Protein AF-0000000070242822 (afdb_homodimer)

Sequence (240 aa):
MTMEAYRYPDGSITYPGHPVGPNGDEPVGTVDLSDHTAEVLTWTTSHATPVGVREPNHLAIVEFRVDGQAVRALGQLTTGDVAIGDEVRPVYHEELRDPEAGIRDPESQSWDGYRFEPVEMTMEAYRYPDGSITYPGHPVGPNGDEPVGTVDLSDHTAEVLTWTTSHATPVGVREPNHLAIVEFRVDGQAVRALGQLTTGDVAIGDEVRPVYHEELRDPEAGIRDPESQSWDGYRFEPVE

Structure (mmCIF, N/CA/C/O backbone):
data_AF-0000000070242822-model_v1
#
loop_
_entity.id
_entity.type
_entity.pdbx_description
1 polymer 'Acetyl-CoA C-acetyltransferase small subunit'
#
loop_
_atom_site.group_PDB
_atom_site.id
_atom_site.type_symbol
_atom_site.label_atom_id
_atom_site.label_alt_id
_atom_site.label_comp_id
_atom_site.label_asym_id
_atom_site.label_entity_id
_atom_site.label_seq_id
_atom_site.pdbx_PDB_ins_code
_atom_site.Cartn_x
_atom_site.Cartn_y
_atom_site.Cartn_z
_atom_site.occupancy
_atom_site.B_iso_or_equiv
_atom_site.auth_seq_id
_atom_site.auth_comp_id
_atom_site.auth_asym_id
_atom_site.auth_atom_id
_atom_site.pdbx_PDB_model_num
ATOM 1 N N . MET A 1 1 ? 7.578 -14.977 -16.359 1 74.5 1 MET A N 1
ATOM 2 C CA . MET A 1 1 ? 7.617 -14.289 -15.07 1 74.5 1 MET A CA 1
ATOM 3 C C . MET A 1 1 ? 6.297 -14.445 -14.328 1 74.5 1 MET A C 1
ATOM 5 O O . MET A 1 1 ? 5.227 -14.406 -14.945 1 74.5 1 MET A O 1
ATOM 9 N N . THR A 1 2 ? 6.262 -15.102 -13.203 1 89.75 2 THR A N 1
ATOM 10 C CA . THR A 1 2 ? 5.031 -15.453 -12.5 1 89.75 2 THR A CA 1
ATOM 11 C C . THR A 1 2 ? 4.816 -14.547 -11.297 1 89.75 2 THR A C 1
ATOM 13 O O . THR A 1 2 ? 5.773 -14.023 -10.727 1 89.75 2 THR A O 1
ATOM 16 N N . MET A 1 3 ? 3.539 -14.227 -11.062 1 95.81 3 MET A N 1
ATOM 17 C CA . MET A 1 3 ? 3.129 -13.625 -9.797 1 95.81 3 MET A CA 1
ATOM 18 C C . MET A 1 3 ? 2.756 -14.695 -8.781 1 95.81 3 MET A C 1
ATOM 20 O O . MET A 1 3 ? 1.579 -15.023 -8.617 1 95.81 3 MET A O 1
ATOM 24 N N . GLU A 1 4 ? 3.77 -15.133 -8.125 1 94.75 4 GLU A N 1
ATOM 25 C CA . GLU A 1 4 ? 3.654 -16.422 -7.43 1 94.75 4 GLU A CA 1
ATOM 26 C C . GLU A 1 4 ? 3.15 -16.219 -6 1 94.75 4 GLU A C 1
ATOM 28 O O . GLU A 1 4 ? 3.754 -15.492 -5.215 1 94.75 4 GLU A O 1
ATOM 33 N N . ALA A 1 5 ? 2.059 -16.891 -5.688 1 96.94 5 ALA A N 1
ATOM 34 C CA . ALA A 1 5 ? 1.53 -17.062 -4.34 1 96.94 5 ALA A CA 1
ATOM 35 C C . ALA A 1 5 ? 1.77 -18.484 -3.842 1 96.94 5 ALA A C 1
ATOM 37 O O . ALA A 1 5 ? 2.041 -19.391 -4.633 1 96.94 5 ALA A O 1
ATOM 38 N N . TYR A 1 6 ? 1.719 -18.656 -2.549 1 96.94 6 TYR A N 1
ATOM 39 C CA . TYR A 1 6 ? 1.945 -19.969 -1.969 1 96.94 6 TYR A CA 1
ATOM 40 C C . TYR A 1 6 ? 0.681 -20.5 -1.298 1 96.94 6 TYR A C 1
ATOM 42 O O . TYR A 1 6 ? -0.04 -19.75 -0.642 1 96.94 6 TYR A O 1
ATOM 50 N N . ARG A 1 7 ? 0.489 -21.797 -1.486 1 97.38 7 ARG A N 1
ATOM 51 C CA . ARG A 1 7 ? -0.576 -22.516 -0.794 1 97.38 7 ARG A CA 1
ATOM 52 C C . ARG A 1 7 ? -0.027 -23.297 0.399 1 97.38 7 ARG A C 1
ATOM 54 O O . ARG A 1 7 ? 1.029 -23.922 0.304 1 97.38 7 ARG A O 1
ATOM 61 N N . TYR A 1 8 ? -0.819 -23.312 1.453 1 96.88 8 TYR A N 1
ATOM 62 C CA . TYR A 1 8 ? -0.384 -24 2.664 1 96.88 8 TYR A CA 1
ATOM 63 C C . TYR A 1 8 ? -1.336 -25.141 3.016 1 96.88 8 TYR A C 1
ATOM 65 O O . TYR A 1 8 ? -2.414 -25.266 2.43 1 96.88 8 TYR A O 1
ATOM 73 N N . PRO A 1 9 ? -0.972 -25.953 3.963 1 97 9 PRO A N 1
ATOM 74 C CA . PRO A 1 9 ? -1.763 -27.141 4.266 1 97 9 PRO A CA 1
ATOM 75 C C . PRO A 1 9 ? -3.18 -26.812 4.727 1 97 9 PRO A C 1
ATOM 77 O O . PRO A 1 9 ? -4.113 -27.578 4.461 1 97 9 PRO A O 1
ATOM 80 N N . ASP A 1 10 ? -3.42 -25.672 5.332 1 95.44 10 ASP A N 1
ATOM 81 C CA . ASP A 1 10 ? -4.738 -25.312 5.855 1 95.44 10 ASP A CA 1
ATOM 82 C C . ASP A 1 10 ? -5.621 -24.719 4.766 1 95.44 10 ASP A C 1
ATOM 84 O O . ASP A 1 10 ? -6.758 -24.328 5.027 1 95.44 10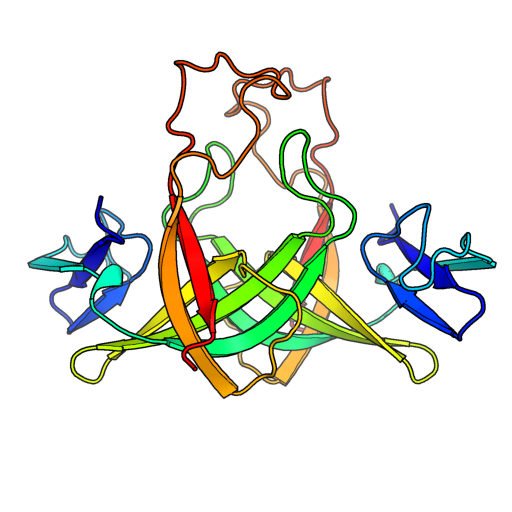 ASP A O 1
ATOM 88 N N . GLY A 1 11 ? -5.047 -24.578 3.578 1 95.12 11 GLY A N 1
ATOM 89 C CA . GLY A 1 11 ? -5.812 -24.062 2.455 1 95.12 11 GLY A CA 1
ATOM 90 C C . GLY A 1 11 ? -5.562 -22.594 2.188 1 95.12 11 GLY A C 1
ATOM 91 O O . GLY A 1 11 ? -5.938 -22.078 1.132 1 95.12 11 GLY A O 1
ATOM 92 N N . SER A 1 12 ? -4.953 -22 3.092 1 94.25 12 SER A N 1
ATOM 93 C CA . SER A 1 12 ? -4.691 -20.578 2.893 1 94.25 12 SER A CA 1
ATOM 94 C C . SER A 1 12 ? -3.717 -20.359 1.743 1 94.25 12 SER A C 1
ATOM 96 O O . SER A 1 12 ? -2.898 -21.219 1.434 1 94.25 12 SER A O 1
ATOM 98 N N . ILE A 1 13 ? -3.912 -19.234 1.085 1 96 13 ILE A N 1
ATOM 99 C CA . ILE A 1 13 ? -3.023 -18.766 0.026 1 96 13 ILE A CA 1
ATOM 100 C C . ILE A 1 13 ? -2.529 -17.359 0.35 1 96 13 ILE A C 1
ATOM 102 O O . ILE A 1 13 ? -3.324 -16.469 0.667 1 96 13 ILE A O 1
ATOM 106 N N . THR A 1 14 ? -1.193 -17.203 0.309 1 94.44 14 THR A N 1
ATOM 107 C CA . THR A 1 14 ? -0.666 -15.875 0.623 1 94.44 14 THR A CA 1
ATOM 108 C C . THR A 1 14 ? 0.185 -15.352 -0.528 1 94.44 14 THR A C 1
ATOM 110 O O . THR A 1 14 ? 0.82 -16.125 -1.246 1 94.44 14 THR A O 1
ATOM 113 N N . TYR A 1 15 ? 0.216 -13.984 -0.702 1 95.25 15 TYR A N 1
ATOM 114 C CA . TYR A 1 15 ? 1.066 -13.242 -1.625 1 95.25 15 TYR A CA 1
ATOM 115 C C . TYR A 1 15 ? 1.679 -12.023 -0.943 1 95.25 15 TYR A C 1
ATOM 117 O O . TYR A 1 15 ? 0.971 -11.242 -0.308 1 95.25 15 TYR A O 1
ATOM 125 N N . PRO A 1 16 ? 2.918 -11.828 -1.188 1 91.56 16 PRO A N 1
ATOM 126 C CA . PRO A 1 16 ? 3.857 -12.797 -1.764 1 91.56 16 PRO A CA 1
ATOM 127 C C . PRO A 1 16 ? 3.949 -14.086 -0.951 1 91.56 16 PRO A C 1
ATOM 129 O O . PRO A 1 16 ? 3.518 -14.125 0.204 1 91.56 16 PRO A O 1
ATOM 132 N N . GLY A 1 17 ? 4.441 -15.062 -1.529 1 89.94 17 GLY A N 1
ATOM 133 C CA . GLY A 1 17 ? 4.688 -16.297 -0.809 1 89.94 17 GLY A CA 1
ATOM 134 C C . GLY A 1 17 ? 5.785 -16.172 0.232 1 89.94 17 GLY A C 1
ATOM 135 O O . GLY A 1 17 ? 6.684 -15.344 0.098 1 89.94 17 GLY A O 1
ATOM 136 N N . HIS A 1 18 ? 5.676 -16.984 1.249 1 89.88 18 HIS A N 1
ATOM 137 C CA . HIS A 1 18 ? 6.652 -17.062 2.33 1 89.88 18 HIS A CA 1
ATOM 138 C C . HIS A 1 18 ? 6.973 -18.516 2.684 1 89.88 18 HIS A C 1
ATOM 140 O O . HIS A 1 18 ? 6.098 -19.375 2.623 1 89.88 18 HIS A O 1
ATOM 146 N N . PRO A 1 19 ? 8.258 -18.719 3.033 1 91.44 19 PRO A N 1
ATOM 147 C CA . PRO A 1 19 ? 8.617 -20.109 3.354 1 91.44 19 PRO A CA 1
ATOM 148 C C . PRO A 1 19 ? 7.844 -20.656 4.551 1 91.44 19 PRO A C 1
ATOM 150 O O . PRO A 1 19 ? 7.691 -21.859 4.688 1 91.44 19 PRO A O 1
ATOM 153 N N . VAL A 1 20 ? 7.391 -19.781 5.398 1 90.44 20 VAL A N 1
ATOM 154 C CA . VAL A 1 20 ? 6.598 -20.172 6.562 1 90.44 20 VAL A CA 1
ATOM 155 C C . VAL A 1 20 ? 5.219 -19.516 6.488 1 90.44 20 VAL A C 1
ATOM 157 O O . VAL A 1 20 ? 5.105 -18.297 6.383 1 90.44 20 VAL A O 1
ATOM 160 N N . GLY A 1 21 ? 4.227 -20.359 6.598 1 89.06 21 GLY A N 1
ATOM 161 C CA . GLY A 1 21 ? 2.861 -19.891 6.461 1 89.06 21 GLY A CA 1
ATOM 162 C C . GLY A 1 21 ? 2.305 -19.297 7.742 1 89.06 21 GLY A C 1
ATOM 163 O O . GLY A 1 21 ? 3.002 -19.234 8.758 1 89.06 21 GLY A O 1
ATOM 164 N N . PRO A 1 22 ? 1.041 -18.859 7.68 1 85.31 22 PRO A N 1
ATOM 165 C CA . PRO A 1 22 ? 0.38 -18.203 8.812 1 85.31 22 PRO A CA 1
ATOM 166 C C . PRO A 1 22 ? 0.328 -19.078 10.055 1 85.31 22 PRO A C 1
ATOM 168 O O . PRO A 1 22 ? 0.295 -18.562 11.18 1 85.31 22 PRO A O 1
ATOM 171 N N . ASN A 1 23 ? 0.34 -20.391 9.781 1 90.12 23 ASN A N 1
ATOM 172 C CA . ASN A 1 23 ? 0.248 -21.312 10.906 1 90.12 23 ASN A CA 1
ATOM 173 C C . ASN A 1 23 ? 1.574 -22.016 11.156 1 90.12 23 ASN A C 1
ATOM 175 O O . ASN A 1 23 ? 1.612 -23.047 11.836 1 90.12 23 ASN A O 1
ATOM 179 N N . GLY A 1 24 ? 2.547 -21.5 10.539 1 91.56 24 GLY A N 1
ATOM 180 C CA . GLY A 1 24 ? 3.877 -22.016 10.805 1 91.56 24 GLY A CA 1
ATOM 181 C C . GLY A 1 24 ? 4.285 -23.125 9.852 1 91.56 24 GLY A C 1
ATOM 182 O O . GLY A 1 24 ? 5.387 -23.672 9.961 1 91.56 24 GLY A O 1
ATOM 183 N N . ASP A 1 25 ? 3.465 -23.5 8.922 1 94.19 25 ASP A N 1
ATOM 184 C CA . ASP A 1 25 ? 3.715 -24.641 8.039 1 94.19 25 ASP A CA 1
ATOM 185 C C . ASP A 1 25 ? 4.473 -24.203 6.785 1 94.19 25 ASP A C 1
ATOM 187 O O . ASP A 1 25 ? 4.371 -23.047 6.359 1 94.19 25 ASP A O 1
ATOM 191 N N . GLU A 1 26 ? 5.16 -25.188 6.223 1 96.44 26 GLU A N 1
ATOM 192 C CA . GLU A 1 26 ? 5.777 -24.969 4.914 1 96.44 26 GLU A CA 1
ATOM 193 C C . GLU A 1 26 ? 4.734 -25.031 3.799 1 96.44 26 GLU A C 1
ATOM 195 O O . GLU A 1 26 ? 3.717 -25.719 3.93 1 96.44 26 GLU A O 1
ATOM 200 N N . PRO A 1 27 ? 5 -24.375 2.717 1 97.06 27 PRO A N 1
ATOM 201 C CA . PRO A 1 27 ? 4.047 -24.422 1.604 1 97.06 27 PRO A CA 1
ATOM 202 C C . PRO A 1 27 ? 3.947 -25.812 0.971 1 97.06 27 PRO A C 1
ATOM 204 O O . PRO A 1 27 ? 4.914 -26.578 0.994 1 97.06 27 PRO A O 1
ATOM 207 N N . VAL A 1 28 ? 2.775 -26.031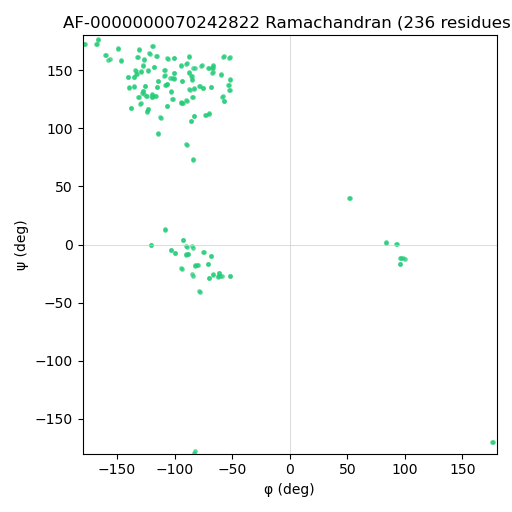 0.377 1 97.94 28 VAL A N 1
ATOM 208 C CA . VAL A 1 28 ? 2.543 -27.328 -0.259 1 97.94 28 VAL A CA 1
ATOM 209 C C . VAL A 1 28 ? 2.244 -27.125 -1.743 1 97.94 28 VAL A C 1
ATOM 211 O O . VAL A 1 28 ? 1.933 -28.094 -2.455 1 97.94 28 VAL A O 1
ATOM 214 N N . GLY A 1 29 ? 2.229 -25.875 -2.238 1 97.19 29 GLY A N 1
ATOM 215 C CA . GLY A 1 29 ? 1.989 -25.562 -3.639 1 97.19 29 GLY A CA 1
ATOM 216 C C . GLY A 1 29 ? 2.059 -24.078 -3.936 1 97.19 29 GLY A C 1
ATOM 217 O O . GLY A 1 29 ? 2.273 -23.266 -3.031 1 97.19 29 GLY A O 1
ATOM 218 N N . THR A 1 30 ? 1.995 -23.828 -5.238 1 97.19 30 THR A N 1
ATOM 219 C CA . THR A 1 30 ? 2.016 -22.438 -5.688 1 97.19 30 THR A CA 1
ATOM 220 C C . THR A 1 30 ? 0.835 -22.156 -6.613 1 97.19 30 THR A C 1
ATOM 222 O O . THR A 1 30 ? 0.23 -23.078 -7.156 1 97.19 30 THR A O 1
ATOM 225 N N . VAL A 1 31 ? 0.464 -20.938 -6.621 1 96.94 31 VAL A N 1
ATOM 226 C CA . VAL A 1 31 ? -0.533 -20.406 -7.551 1 96.94 31 VAL A CA 1
ATOM 227 C C . VAL A 1 31 ? 0.031 -19.203 -8.289 1 96.94 31 VAL A C 1
ATOM 229 O O . VAL A 1 31 ? 0.632 -18.312 -7.672 1 96.94 31 VAL A O 1
ATOM 232 N N . ASP A 1 32 ? -0.09 -19.219 -9.625 1 97.88 32 ASP A N 1
ATOM 233 C CA . ASP A 1 32 ? 0.287 -18.047 -10.414 1 97.88 32 ASP A CA 1
ATOM 234 C C . ASP A 1 32 ? -0.87 -17.062 -10.508 1 97.88 32 ASP A C 1
ATOM 236 O O . ASP A 1 32 ? -1.803 -17.266 -11.289 1 97.88 32 ASP A O 1
ATOM 240 N N . LEU A 1 33 ? -0.742 -15.95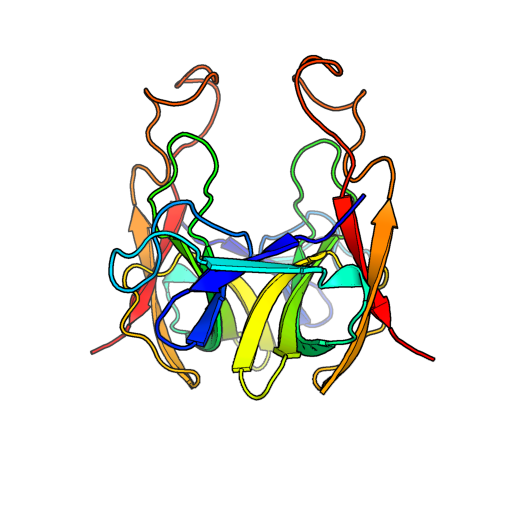3 -9.766 1 98.25 33 LEU A N 1
ATOM 241 C CA . LEU A 1 33 ? -1.827 -14.984 -9.734 1 98.25 33 LEU A CA 1
ATOM 242 C C . LEU A 1 33 ? -1.942 -14.25 -11.062 1 98.25 33 LEU A C 1
ATOM 244 O O . LEU A 1 33 ? -2.969 -13.633 -11.352 1 98.25 33 LEU A O 1
ATOM 248 N N . SER A 1 34 ? -0.885 -14.32 -11.883 1 97.75 34 SER A N 1
ATOM 249 C CA . SER A 1 34 ? -0.938 -13.641 -13.172 1 97.75 34 SER A CA 1
ATOM 250 C C . SER A 1 34 ? -1.946 -14.305 -14.102 1 97.75 34 SER A C 1
ATOM 252 O O . SER A 1 34 ? -2.32 -13.734 -15.125 1 97.75 34 SER A O 1
ATOM 254 N N . ASP A 1 35 ? -2.449 -15.469 -13.719 1 97.12 35 ASP A N 1
ATOM 255 C CA . ASP A 1 35 ? -3.463 -16.172 -14.492 1 97.12 35 ASP A CA 1
ATOM 256 C C . ASP A 1 35 ? -4.867 -15.812 -14.016 1 97.12 35 ASP A C 1
ATOM 258 O O . ASP A 1 35 ? -5.855 -16.391 -14.492 1 97.12 35 ASP A O 1
ATOM 262 N N . HIS A 1 36 ? -5.008 -14.922 -13.086 1 98 36 HIS A N 1
ATOM 263 C CA . HIS A 1 36 ? -6.281 -14.562 -12.477 1 98 36 HIS A CA 1
ATOM 264 C C . HIS A 1 36 ? -6.527 -13.062 -12.547 1 98 36 HIS A C 1
ATOM 266 O O . HIS A 1 36 ? -5.598 -12.289 -12.758 1 98 36 HIS A O 1
ATOM 272 N N . THR A 1 37 ? -7.77 -12.703 -12.422 1 98.44 37 THR A N 1
ATOM 273 C CA . THR A 1 37 ? -8.125 -11.305 -12.211 1 98.44 37 THR A CA 1
ATOM 274 C C . THR A 1 37 ? -8.43 -11.047 -10.734 1 98.44 37 THR A C 1
ATOM 276 O O . THR A 1 37 ? -8.586 -11.984 -9.953 1 98.44 37 THR A O 1
ATOM 279 N N . ALA A 1 38 ? -8.359 -9.812 -10.383 1 98.81 38 ALA A N 1
ATOM 280 C CA . ALA A 1 38 ? -8.641 -9.383 -9.016 1 98.81 38 ALA A CA 1
ATOM 281 C C . ALA A 1 38 ? -9.609 -8.203 -9 1 98.81 38 ALA A C 1
ATOM 283 O O . ALA A 1 38 ? -9.883 -7.605 -10.047 1 98.81 38 ALA A O 1
ATOM 284 N N . GLU A 1 39 ? -10.078 -7.945 -7.828 1 98.75 39 GLU A N 1
ATOM 285 C CA . GLU A 1 39 ? -10.93 -6.781 -7.594 1 98.75 39 GLU A CA 1
ATOM 286 C C . GLU A 1 39 ? -10.188 -5.707 -6.805 1 98.75 39 GLU A C 1
ATOM 288 O O . GLU A 1 39 ? -9.492 -6.008 -5.832 1 98.75 39 GLU A O 1
ATOM 293 N N . VAL A 1 40 ? -10.367 -4.441 -7.234 1 98.81 40 VAL A N 1
ATOM 294 C CA . VAL A 1 40 ? -9.82 -3.328 -6.469 1 98.81 40 VAL A CA 1
ATOM 295 C C . VAL A 1 40 ? -10.641 -3.117 -5.199 1 98.81 40 VAL A C 1
ATOM 297 O O . VAL A 1 40 ? -11.805 -2.719 -5.27 1 98.81 40 VAL A O 1
ATOM 300 N N . LEU A 1 41 ? -10.055 -3.404 -4.047 1 98.62 41 LEU A N 1
ATOM 301 C CA . LEU A 1 41 ? -10.766 -3.154 -2.797 1 98.62 41 LEU A CA 1
ATOM 302 C C . LEU A 1 41 ? -10.719 -1.674 -2.432 1 98.62 41 LEU A C 1
ATOM 304 O O . LEU A 1 41 ? -11.695 -1.128 -1.911 1 98.62 41 LEU A O 1
ATOM 308 N N . THR A 1 42 ? -9.609 -1.074 -2.623 1 98.5 42 THR A N 1
ATOM 309 C CA . THR A 1 42 ? -9.414 0.37 -2.549 1 98.5 42 THR A CA 1
ATOM 310 C C . THR A 1 42 ? -8.062 0.769 -3.123 1 98.5 42 THR A C 1
ATOM 312 O O . THR A 1 42 ? -7.281 -0.091 -3.537 1 98.5 42 THR A O 1
ATOM 315 N N . TRP A 1 43 ? -7.848 2.066 -3.246 1 98.31 43 TRP A N 1
ATOM 316 C CA . TRP A 1 43 ? -6.609 2.555 -3.84 1 98.31 43 TRP A CA 1
ATOM 317 C C . TRP A 1 43 ? -6.344 4.004 -3.438 1 98.31 43 TRP A C 1
ATOM 319 O O . TRP A 1 43 ? -7.227 4.672 -2.895 1 98.31 43 TRP A O 1
ATOM 329 N N . THR A 1 44 ? -5.113 4.391 -3.633 1 96.56 44 THR A N 1
ATOM 330 C CA . THR A 1 44 ? -4.695 5.762 -3.365 1 96.56 44 THR A CA 1
ATOM 331 C C . THR A 1 44 ? -3.568 6.176 -4.309 1 96.56 44 THR A C 1
ATOM 333 O O . THR A 1 44 ? -3.08 5.363 -5.098 1 96.56 44 THR A O 1
ATOM 336 N N . THR A 1 45 ? -3.277 7.473 -4.297 1 94.38 45 THR A N 1
ATOM 337 C CA . THR A 1 45 ? -2.219 8.023 -5.137 1 94.38 45 THR A CA 1
ATOM 338 C C . THR A 1 45 ? -1.103 8.617 -4.281 1 94.38 45 THR A C 1
ATOM 340 O O . THR A 1 45 ? -1.367 9.344 -3.324 1 94.38 45 THR A O 1
ATOM 343 N N . SER A 1 46 ? 0.114 8.148 -4.605 1 91.12 46 SER A N 1
ATOM 344 C CA . SER A 1 46 ? 1.281 8.797 -4.016 1 91.12 46 SER A CA 1
ATOM 345 C C . SER A 1 46 ? 1.951 9.742 -5.008 1 91.12 46 SER A C 1
ATOM 347 O O . SER A 1 46 ? 2.373 9.312 -6.086 1 91.12 46 SER A O 1
ATOM 349 N N . HIS A 1 47 ? 2.121 11.031 -4.594 1 85.94 47 HIS A N 1
ATOM 350 C CA . HIS A 1 47 ? 2.789 12.016 -5.441 1 85.94 47 HIS A CA 1
ATOM 351 C C . HIS A 1 47 ? 4.242 12.211 -5.02 1 85.94 47 HIS A C 1
ATOM 353 O O . HIS A 1 47 ? 4.988 12.938 -5.676 1 85.94 47 HIS A O 1
ATOM 359 N N . ALA A 1 48 ? 4.523 11.594 -3.955 1 81 48 ALA A N 1
ATOM 360 C CA . ALA A 1 48 ? 5.91 11.555 -3.498 1 81 48 ALA A CA 1
ATOM 361 C C . ALA A 1 48 ? 6.457 10.133 -3.537 1 81 48 ALA A C 1
ATOM 363 O O . ALA A 1 48 ? 6.25 9.352 -2.605 1 81 48 ALA A O 1
ATOM 364 N N . THR A 1 49 ? 7.133 9.805 -4.648 1 83.5 49 THR A N 1
ATOM 365 C CA . THR A 1 49 ? 7.613 8.438 -4.859 1 83.5 49 THR A CA 1
ATOM 366 C C . THR A 1 49 ? 9.133 8.375 -4.719 1 83.5 49 THR A C 1
ATOM 368 O O . THR A 1 49 ? 9.82 9.383 -4.891 1 83.5 49 THR A O 1
ATOM 371 N N . PRO A 1 50 ? 9.578 7.176 -4.262 1 77.69 50 PRO A N 1
ATOM 372 C CA . PRO A 1 50 ? 11.039 7.027 -4.277 1 77.69 50 PRO A CA 1
ATOM 373 C C . PRO A 1 50 ? 11.648 7.352 -5.641 1 77.69 50 PRO A C 1
ATOM 375 O O . PRO A 1 50 ? 10.945 7.344 -6.652 1 77.69 50 PRO A O 1
ATOM 378 N N . VAL A 1 51 ? 12.859 7.586 -5.578 1 75.56 51 VAL A N 1
ATOM 379 C CA . VAL A 1 51 ? 13.594 7.906 -6.801 1 75.56 51 VAL A CA 1
ATOM 380 C C . VAL A 1 51 ? 13.461 6.758 -7.797 1 75.56 51 VAL A C 1
ATOM 382 O O . VAL A 1 51 ? 13.594 5.586 -7.426 1 75.56 51 VAL A O 1
ATOM 385 N N . GLY A 1 52 ? 13.039 7.062 -9.031 1 80.94 52 GLY A N 1
ATOM 386 C CA . GLY A 1 52 ? 12.977 6.082 -10.109 1 80.94 52 GLY A CA 1
ATOM 387 C C . GLY A 1 52 ? 11.594 5.477 -10.281 1 80.94 52 GLY A C 1
ATOM 388 O O . GLY A 1 52 ? 11.336 4.785 -11.266 1 80.94 52 GLY A O 1
ATOM 389 N N . VAL A 1 53 ? 10.781 5.75 -9.32 1 84.19 53 VAL A N 1
ATOM 390 C CA . VAL A 1 53 ? 9.422 5.234 -9.422 1 84.19 53 VAL A CA 1
ATOM 391 C C . VAL A 1 53 ? 8.516 6.289 -10.062 1 84.19 53 VAL A C 1
ATOM 393 O O . VAL A 1 53 ? 8.656 7.484 -9.789 1 84.19 53 VAL A O 1
ATOM 396 N N . ARG A 1 54 ? 7.637 5.887 -10.883 1 86.19 54 ARG A N 1
ATOM 397 C CA . ARG A 1 54 ? 6.699 6.77 -11.57 1 86.19 54 ARG A CA 1
ATOM 398 C C . ARG A 1 54 ? 5.965 7.668 -10.578 1 86.19 54 ARG A C 1
ATOM 400 O O . ARG A 1 54 ? 5.625 7.234 -9.477 1 86.19 54 ARG A O 1
ATOM 407 N N . GLU A 1 55 ? 5.797 8.906 -11.062 1 86.19 55 GLU A N 1
ATOM 408 C CA . GLU A 1 55 ? 5.023 9.891 -10.312 1 86.19 55 GLU A CA 1
ATOM 409 C C . GLU A 1 55 ? 3.984 10.57 -11.195 1 86.19 55 GLU A C 1
ATOM 411 O O . GLU A 1 55 ? 4.312 11.086 -12.266 1 86.19 55 GLU A O 1
ATOM 416 N N . PRO A 1 56 ? 2.742 10.555 -10.742 1 89.56 56 PRO A N 1
ATOM 417 C CA . PRO A 1 56 ? 2.193 9.922 -9.539 1 89.56 56 PRO A CA 1
ATOM 418 C C . PRO A 1 56 ? 2.156 8.398 -9.633 1 89.56 56 PRO A C 1
ATOM 420 O O . PRO A 1 56 ? 2.207 7.848 -10.734 1 89.56 56 PRO A O 1
ATOM 423 N N . ASN A 1 57 ? 2.242 7.809 -8.539 1 94.69 57 ASN A N 1
ATOM 424 C CA . ASN A 1 57 ? 2.102 6.363 -8.414 1 94.69 57 ASN A CA 1
ATOM 425 C C . ASN A 1 57 ? 0.766 5.98 -7.781 1 94.69 57 ASN A C 1
ATOM 427 O O . ASN A 1 57 ? 0.46 6.398 -6.664 1 94.69 57 ASN A O 1
ATOM 431 N N . HIS A 1 58 ? -0.053 5.23 -8.516 1 96.69 58 HIS A N 1
ATOM 432 C CA . HIS A 1 58 ? -1.327 4.738 -8 1 96.69 58 HIS A CA 1
ATOM 433 C C . HIS A 1 58 ? -1.175 3.352 -7.387 1 96.69 58 HIS A C 1
ATOM 435 O O . HIS A 1 58 ? -0.729 2.418 -8.055 1 96.69 58 HIS A O 1
ATOM 441 N N . LEU A 1 59 ? -1.527 3.227 -6.082 1 98 59 LEU A N 1
ATOM 442 C CA . LEU A 1 59 ? -1.36 1.995 -5.316 1 98 59 LEU A CA 1
ATOM 443 C C . LEU A 1 59 ? -2.711 1.432 -4.891 1 98 59 LEU A C 1
ATOM 445 O O . LEU A 1 59 ? -3.592 2.178 -4.457 1 98 59 LEU A O 1
ATOM 449 N N . ALA A 1 60 ? -2.838 0.164 -5.051 1 98.75 60 ALA A N 1
ATOM 450 C CA . ALA A 1 60 ? -4.109 -0.469 -4.703 1 98.75 60 ALA A CA 1
ATOM 451 C C . ALA A 1 60 ? -3.883 -1.736 -3.883 1 98.75 60 ALA A C 1
ATOM 453 O O . ALA A 1 60 ? -2.844 -2.389 -4.012 1 98.75 60 ALA A O 1
ATOM 454 N N . ILE A 1 61 ? -4.746 -2.012 -3.008 1 98.81 61 ILE A N 1
ATOM 455 C CA . ILE A 1 61 ? -4.926 -3.371 -2.512 1 98.81 61 ILE A CA 1
ATOM 456 C C . ILE A 1 61 ? -6.035 -4.062 -3.297 1 98.81 61 ILE A C 1
ATOM 458 O O . ILE A 1 61 ? -7.172 -3.584 -3.332 1 98.81 61 ILE A O 1
ATOM 462 N N . VAL A 1 62 ? -5.672 -5.145 -3.885 1 98.88 62 VAL A N 1
ATOM 463 C CA . VAL A 1 62 ? -6.605 -5.91 -4.703 1 98.88 62 VAL A CA 1
ATOM 464 C C . VAL A 1 62 ? -6.844 -7.281 -4.07 1 98.88 62 VAL A C 1
ATOM 466 O O . VAL A 1 62 ? -6.051 -7.73 -3.236 1 98.88 62 VAL A O 1
ATOM 469 N N . GLU A 1 63 ? -7.941 -7.941 -4.488 1 98.81 63 GLU A N 1
ATOM 470 C CA . GLU A 1 63 ? -8.266 -9.258 -3.957 1 98.81 63 GLU A CA 1
ATOM 471 C C . GLU A 1 63 ? -8.547 -10.258 -5.082 1 98.81 63 GLU A C 1
ATOM 473 O O . GLU A 1 63 ? -9.414 -10.016 -5.926 1 98.81 63 GLU A O 1
ATOM 478 N N . PHE A 1 64 ? -7.766 -11.266 -5.055 1 98.69 64 PHE A N 1
ATOM 479 C CA . PHE A 1 64 ? -8.039 -12.438 -5.883 1 98.69 64 PHE A CA 1
ATOM 480 C C . PHE A 1 64 ? -8.953 -13.414 -5.148 1 98.69 64 PHE A C 1
ATOM 482 O O . PHE A 1 64 ? -8.93 -13.492 -3.92 1 98.69 64 PHE A O 1
ATOM 489 N N . ARG A 1 65 ? -9.742 -14.086 -5.938 1 97.62 65 ARG A N 1
ATOM 490 C CA . ARG A 1 65 ? -10.43 -15.266 -5.438 1 97.62 65 ARG A CA 1
ATOM 491 C C . ARG A 1 65 ? -9.906 -16.531 -6.113 1 97.62 65 ARG A C 1
ATOM 493 O O . ARG A 1 65 ? -10.125 -16.734 -7.312 1 97.62 65 ARG A O 1
ATOM 500 N N . VAL A 1 66 ? -9.188 -17.328 -5.332 1 97.12 66 VAL A N 1
ATOM 501 C CA . VAL A 1 66 ? -8.547 -18.531 -5.844 1 97.12 66 VAL A CA 1
ATOM 502 C C . VAL A 1 66 ? -9 -19.734 -5.031 1 97.12 66 VAL A C 1
ATOM 504 O O . VAL A 1 66 ? -8.711 -19.844 -3.834 1 97.12 66 VAL A O 1
ATOM 507 N N . ASP A 1 67 ? -9.727 -20.656 -5.676 1 95.06 67 ASP A N 1
ATOM 508 C CA . ASP A 1 67 ? -10.203 -21.875 -5.027 1 95.06 67 ASP A CA 1
ATOM 509 C C . ASP A 1 67 ? -10.938 -21.562 -3.725 1 95.06 67 ASP A C 1
ATOM 511 O O . ASP A 1 67 ? -10.68 -22.188 -2.691 1 95.06 67 ASP A O 1
ATOM 515 N N . GLY A 1 68 ? -11.68 -20.562 -3.781 1 95.38 68 GLY A N 1
ATOM 516 C CA . GLY A 1 68 ? -12.508 -20.188 -2.652 1 95.38 68 GLY A CA 1
ATOM 517 C C . GLY A 1 68 ? -11.773 -19.359 -1.612 1 95.38 68 GLY A C 1
ATOM 518 O O . GLY A 1 68 ? -12.336 -19 -0.58 1 95.38 68 GLY A O 1
ATOM 519 N N . GLN A 1 69 ? -10.516 -19.062 -1.874 1 96.5 69 GLN A N 1
ATOM 520 C CA . GLN A 1 69 ? -9.711 -18.297 -0.927 1 96.5 69 GLN A CA 1
ATOM 521 C C . GLN A 1 69 ? -9.484 -16.875 -1.418 1 96.5 69 GLN A C 1
ATOM 523 O O . GLN A 1 69 ? -9.25 -16.656 -2.607 1 96.5 69 GLN A O 1
ATOM 528 N N . ALA A 1 70 ? -9.602 -15.961 -0.472 1 96.5 70 ALA A N 1
ATOM 529 C CA . ALA A 1 70 ? -9.25 -14.578 -0.77 1 96.5 70 ALA A CA 1
ATOM 530 C C . ALA A 1 70 ? -7.746 -14.344 -0.609 1 96.5 70 ALA A C 1
ATOM 532 O O . ALA A 1 70 ? -7.168 -14.688 0.423 1 96.5 70 ALA A O 1
ATOM 533 N N . VAL A 1 71 ? -7.164 -13.812 -1.624 1 97.38 71 VAL A N 1
ATOM 534 C CA . VAL A 1 71 ? -5.75 -13.461 -1.597 1 97.38 71 VAL A CA 1
ATOM 535 C C . VAL A 1 71 ? -5.582 -11.977 -1.921 1 97.38 71 VAL A C 1
ATOM 537 O O . VAL A 1 71 ? -5.898 -11.539 -3.029 1 97.38 71 VAL A O 1
ATOM 540 N N . ARG A 1 72 ? -5.082 -11.242 -0.975 1 97.69 72 ARG A N 1
ATOM 541 C CA . ARG A 1 72 ? -4.91 -9.812 -1.204 1 97.69 72 ARG A CA 1
ATOM 542 C C . ARG A 1 72 ? -3.459 -9.484 -1.549 1 97.69 72 ARG A C 1
ATOM 544 O O . ARG A 1 72 ? -2.535 -10.125 -1.048 1 97.69 72 ARG A O 1
ATOM 551 N N . ALA A 1 73 ? -3.312 -8.5 -2.357 1 97.94 73 ALA A N 1
ATOM 552 C CA . ALA A 1 73 ? -2.004 -8 -2.779 1 97.94 73 ALA A CA 1
ATOM 553 C C . ALA A 1 73 ? -1.991 -6.477 -2.844 1 97.94 73 ALA A C 1
ATOM 555 O O . ALA A 1 73 ? -2.951 -5.859 -3.311 1 97.94 73 ALA A O 1
ATOM 556 N N . LEU A 1 74 ? -0.984 -5.922 -2.32 1 97.75 74 LEU A N 1
ATOM 557 C CA . LEU A 1 74 ? -0.669 -4.52 -2.568 1 97.75 74 LEU A CA 1
ATOM 558 C C . LEU A 1 74 ? 0.177 -4.363 -3.828 1 97.75 74 LEU A C 1
ATOM 560 O O . LEU A 1 74 ? 1.161 -5.086 -4.012 1 97.75 74 LEU A O 1
ATOM 564 N N . GLY A 1 75 ? -0.21 -3.41 -4.676 1 96.94 75 GLY A N 1
ATOM 565 C CA . GLY A 1 75 ? 0.579 -3.191 -5.879 1 96.94 75 GLY A CA 1
ATOM 566 C C . GLY A 1 75 ? 0.237 -1.895 -6.586 1 96.94 75 GLY A C 1
ATOM 567 O O . GLY A 1 75 ? -0.673 -1.175 -6.172 1 96.94 75 GLY A O 1
ATOM 568 N N . GLN A 1 76 ? 1.029 -1.651 -7.668 1 97.44 76 GLN A N 1
ATOM 569 C CA . GLN A 1 76 ? 0.835 -0.462 -8.492 1 97.44 76 GLN A CA 1
ATOM 570 C C . GLN A 1 76 ? -0.234 -0.697 -9.555 1 97.44 76 GLN A C 1
ATOM 572 O O . GLN A 1 76 ? -0.35 -1.8 -10.094 1 97.44 76 GLN A O 1
ATOM 577 N N . LEU A 1 77 ? -0.976 0.377 -9.828 1 98.06 77 LEU A N 1
ATOM 578 C CA . LEU A 1 77 ? -1.919 0.396 -10.938 1 98.06 77 LEU A CA 1
ATOM 579 C C . LEU A 1 77 ? -1.277 0.996 -12.188 1 98.06 77 LEU A C 1
ATOM 581 O O . LEU A 1 77 ? -0.386 1.842 -12.086 1 98.06 77 LEU A O 1
ATOM 585 N N . THR A 1 78 ? -1.764 0.625 -13.391 1 97.44 78 THR A N 1
ATOM 586 C CA . THR A 1 78 ? -1.234 1.157 -14.641 1 97.44 78 THR A CA 1
ATOM 587 C C . THR A 1 78 ? -1.851 2.518 -14.953 1 97.44 78 THR A C 1
ATOM 589 O O . THR A 1 78 ? -1.351 3.25 -15.805 1 97.44 78 THR A O 1
ATOM 592 N N . THR A 1 79 ? -2.961 2.822 -14.32 1 97.06 79 THR A N 1
ATOM 593 C CA . THR A 1 79 ? -3.684 4.062 -14.578 1 97.06 79 THR A CA 1
ATOM 594 C C . THR A 1 79 ? -4.359 4.57 -13.312 1 97.06 79 THR A C 1
ATOM 596 O O . THR A 1 79 ? -4.598 3.799 -12.383 1 97.06 79 THR A O 1
ATOM 599 N N . GLY A 1 80 ? -4.641 5.828 -13.312 1 95.25 80 GLY A N 1
ATOM 600 C CA . GLY A 1 80 ? -5.414 6.414 -12.234 1 95.25 80 GLY A CA 1
ATOM 601 C C . GLY A 1 80 ? -6.914 6.359 -12.469 1 95.25 80 GLY A C 1
ATOM 602 O O . GLY A 1 80 ? -7.699 6.727 -11.594 1 95.25 80 GLY A O 1
ATOM 603 N N . ASP A 1 81 ? -7.23 5.945 -13.656 1 96.25 81 ASP A N 1
ATOM 604 C CA . ASP A 1 81 ? -8.648 5.816 -13.992 1 96.25 81 ASP A CA 1
ATOM 605 C C . ASP A 1 81 ? -9.203 4.473 -13.516 1 96.25 81 ASP A C 1
ATOM 607 O O . ASP A 1 81 ? -9.422 3.57 -14.328 1 96.25 81 ASP A O 1
ATOM 611 N N . VAL A 1 82 ? -9.398 4.328 -12.203 1 97.06 82 VAL A N 1
ATOM 612 C CA . VAL A 1 82 ? -9.844 3.1 -11.562 1 97.06 82 VAL A CA 1
ATOM 613 C C . VAL A 1 82 ? -10.828 3.43 -10.445 1 97.06 82 VAL A C 1
ATOM 615 O O . VAL A 1 82 ? -10.711 4.473 -9.797 1 97.06 82 VAL A O 1
ATOM 618 N N . ALA A 1 83 ? -11.828 2.564 -10.273 1 97 83 ALA A N 1
ATOM 619 C CA . ALA A 1 83 ? -12.789 2.689 -9.18 1 97 83 ALA A CA 1
ATOM 620 C C . ALA A 1 83 ? -12.727 1.474 -8.258 1 97 83 ALA A C 1
ATOM 622 O O . ALA A 1 83 ? -12.289 0.396 -8.664 1 97 83 ALA A O 1
ATOM 623 N N . ILE A 1 84 ? -13.094 1.681 -6.992 1 97.12 84 ILE A N 1
ATOM 624 C CA . ILE A 1 84 ? -13.289 0.559 -6.082 1 97.12 84 ILE A CA 1
ATOM 625 C C . ILE A 1 84 ? -14.25 -0.45 -6.707 1 97.12 84 ILE A C 1
ATOM 627 O O . ILE A 1 84 ? -15.273 -0.069 -7.281 1 97.12 84 ILE A O 1
ATOM 631 N N . GLY A 1 85 ? -13.891 -1.732 -6.668 1 97.88 85 GLY A N 1
ATOM 632 C CA . GLY A 1 85 ? -14.742 -2.768 -7.227 1 97.88 85 GLY A CA 1
ATOM 633 C C . GLY A 1 85 ? -14.367 -3.15 -8.648 1 97.88 85 GLY A C 1
ATOM 634 O O . GLY A 1 85 ? -14.844 -4.164 -9.164 1 97.88 85 GLY A O 1
ATOM 635 N N . ASP A 1 86 ? -13.586 -2.324 -9.32 1 98.5 86 ASP A N 1
ATOM 636 C CA . ASP A 1 86 ? -13.172 -2.645 -10.688 1 98.5 86 ASP A CA 1
ATOM 637 C C . ASP A 1 86 ? -12.391 -3.957 -10.734 1 98.5 86 ASP A C 1
ATOM 639 O O . ASP A 1 86 ? -11.625 -4.258 -9.82 1 98.5 86 ASP A O 1
ATOM 643 N N . GLU A 1 87 ? -12.555 -4.688 -11.82 1 98.81 87 GLU A N 1
ATOM 644 C CA . GLU A 1 87 ? -11.727 -5.859 -12.094 1 98.81 87 GLU A CA 1
ATOM 645 C C . GLU A 1 87 ? -10.406 -5.465 -12.742 1 98.81 87 GLU A C 1
ATOM 647 O O . GLU A 1 87 ? -10.375 -4.625 -13.648 1 98.81 87 GLU A O 1
ATOM 652 N N . VAL A 1 88 ? -9.344 -6.051 -12.234 1 98.88 88 VAL A N 1
ATOM 653 C CA . VAL A 1 88 ? -8.016 -5.77 -12.789 1 98.88 88 VAL A CA 1
ATOM 654 C C . VAL A 1 88 ? -7.27 -7.078 -13.031 1 98.88 88 VAL A C 1
ATOM 656 O O . VAL A 1 88 ? -7.617 -8.109 -12.453 1 98.88 88 VAL A O 1
ATOM 659 N N . ARG A 1 89 ? -6.227 -7.012 -13.875 1 98.75 89 ARG A N 1
ATOM 660 C CA . ARG A 1 89 ? -5.336 -8.141 -14.109 1 98.75 89 ARG A CA 1
ATOM 661 C C . ARG A 1 89 ? -3.875 -7.734 -13.945 1 98.75 89 ARG A C 1
ATOM 663 O O . ARG A 1 89 ? -3.504 -6.602 -14.266 1 98.75 89 ARG A O 1
ATOM 670 N N . PRO A 1 90 ? -3.072 -8.703 -13.492 1 98.5 90 PRO A N 1
ATOM 671 C CA . PRO A 1 90 ? -1.634 -8.43 -13.484 1 98.5 90 PRO A CA 1
ATOM 672 C C . PRO A 1 90 ? -1.045 -8.328 -14.891 1 98.5 90 PRO A C 1
ATOM 674 O O . PRO A 1 90 ? -1.358 -9.148 -15.758 1 98.5 90 PRO A O 1
ATOM 677 N N . VAL A 1 91 ? -0.224 -7.324 -15.07 1 98.06 91 VAL A N 1
ATOM 678 C CA . VAL A 1 91 ? 0.521 -7.176 -16.312 1 98.06 91 VAL A CA 1
ATOM 679 C C . VAL A 1 91 ? 2.01 -7.023 -16.016 1 98.06 91 VAL A C 1
ATOM 681 O O . VAL A 1 91 ? 2.398 -6.207 -15.172 1 98.06 91 VAL A O 1
ATOM 684 N N . TYR A 1 92 ? 2.801 -7.781 -16.719 1 97.19 92 TYR A N 1
ATOM 685 C CA . TYR A 1 92 ? 4.242 -7.809 -16.484 1 97.19 92 TYR A CA 1
ATOM 686 C C . TYR A 1 92 ? 4.914 -6.59 -17.094 1 97.19 92 TYR A C 1
ATOM 688 O O . TYR A 1 92 ? 4.59 -6.191 -18.219 1 97.19 92 TYR A O 1
ATOM 696 N N . HIS A 1 93 ? 5.824 -5.992 -16.344 1 94.56 93 HIS A N 1
ATOM 697 C CA . HIS A 1 93 ? 6.688 -4.91 -16.797 1 94.56 93 HIS A CA 1
ATOM 698 C C . HIS A 1 93 ? 8.156 -5.238 -16.562 1 94.56 93 HIS A C 1
ATOM 700 O O . HIS A 1 93 ? 8.531 -5.684 -15.477 1 94.56 93 HIS A O 1
ATOM 706 N N . GLU A 1 94 ? 8.953 -4.973 -17.484 1 91.44 94 GLU A N 1
ATOM 707 C CA . GLU A 1 94 ? 10.383 -5.242 -17.375 1 91.44 94 GLU A CA 1
ATOM 708 C C . GLU A 1 94 ? 11.039 -4.301 -16.375 1 91.44 94 GLU A C 1
ATOM 710 O O . GLU A 1 94 ? 12.07 -4.637 -15.781 1 91.44 94 GLU A O 1
ATOM 715 N N . GLU A 1 95 ? 10.445 -3.141 -16.266 1 88.75 95 GLU A N 1
ATOM 716 C CA . GLU A 1 95 ? 10.984 -2.148 -15.352 1 88.75 95 GLU A CA 1
ATOM 717 C C . GLU A 1 95 ? 9.875 -1.441 -14.578 1 88.75 95 GLU A C 1
ATOM 719 O O . GLU A 1 95 ? 9.031 -0.764 -15.18 1 88.75 95 GLU A O 1
ATOM 724 N N . LEU A 1 96 ? 9.961 -1.654 -13.242 1 89.25 96 LEU A N 1
ATOM 725 C CA . LEU A 1 96 ? 9 -0.959 -12.391 1 89.25 96 LEU A CA 1
ATOM 726 C C . LEU A 1 96 ? 9.586 0.351 -11.867 1 89.25 96 LEU A C 1
ATOM 728 O O . LEU A 1 96 ? 8.852 1.214 -11.383 1 89.25 96 LEU A O 1
ATOM 732 N N . ARG A 1 97 ? 10.891 0.369 -11.922 1 86 97 ARG A N 1
ATOM 733 C CA . ARG A 1 97 ? 11.648 1.555 -11.531 1 86 97 ARG A CA 1
ATOM 734 C C . ARG A 1 97 ? 12.734 1.874 -12.562 1 86 97 ARG A C 1
ATOM 736 O O . ARG A 1 97 ? 13.25 0.974 -13.227 1 86 97 ARG A O 1
ATOM 743 N N . ASP A 1 98 ? 13.023 3.143 -12.648 1 84.81 98 ASP A N 1
ATOM 744 C CA . ASP A 1 98 ? 14.133 3.543 -13.508 1 84.81 98 ASP A CA 1
ATOM 745 C C . ASP A 1 98 ? 15.469 3.107 -12.922 1 84.81 98 ASP A C 1
ATOM 747 O O . ASP A 1 98 ? 15.93 3.674 -11.922 1 84.81 98 ASP A O 1
ATOM 751 N N . PRO A 1 99 ? 16.109 2.221 -13.539 1 76.94 99 PRO A N 1
ATOM 752 C CA . PRO A 1 99 ? 17.359 1.718 -12.977 1 76.94 99 PRO A CA 1
ATOM 753 C C . PRO A 1 99 ? 18.469 2.775 -12.953 1 76.94 99 PRO A C 1
ATOM 755 O O . PRO A 1 99 ? 19.422 2.66 -12.18 1 76.94 99 PRO A O 1
ATOM 758 N N . GLU A 1 100 ? 18.281 3.641 -13.828 1 75.38 100 GLU A N 1
ATOM 759 C CA . GLU A 1 100 ? 19.328 4.66 -13.938 1 75.38 100 GLU A CA 1
ATOM 760 C C . GLU A 1 100 ? 19.156 5.738 -12.875 1 75.38 100 GLU A C 1
ATOM 762 O O . GLU A 1 100 ? 20.094 6.48 -12.57 1 75.38 100 GLU A O 1
ATOM 767 N N . ALA A 1 101 ? 18.016 5.77 -12.359 1 71.62 101 ALA A N 1
ATOM 768 C CA . ALA A 1 101 ? 17.719 6.816 -11.383 1 71.62 101 ALA A CA 1
ATOM 769 C C . ALA A 1 101 ? 18.188 6.41 -9.984 1 71.62 101 ALA A C 1
ATOM 771 O O . ALA A 1 101 ? 18.406 7.266 -9.125 1 71.62 101 ALA A O 1
ATOM 772 N N . GLY A 1 102 ? 18.234 5.105 -9.773 1 61.72 102 GLY A N 1
ATOM 773 C CA . GLY A 1 102 ? 18.516 4.621 -8.438 1 61.72 102 GLY A CA 1
ATOM 774 C C . GLY A 1 102 ? 20 4.59 -8.109 1 61.72 102 GLY A C 1
ATOM 775 O O . GLY A 1 102 ? 20.844 4.676 -9.008 1 61.72 102 GLY A O 1
ATOM 776 N N . ILE A 1 103 ? 20.188 4.738 -6.844 1 62.75 103 ILE A N 1
ATOM 777 C CA . ILE A 1 103 ? 21.547 4.648 -6.324 1 62.75 103 ILE A CA 1
ATOM 778 C C . ILE A 1 103 ? 22 3.189 -6.297 1 62.75 103 ILE A C 1
ATOM 780 O O . ILE A 1 103 ? 23.188 2.9 -6.145 1 62.75 103 ILE A O 1
ATOM 784 N N . ARG A 1 104 ? 21.031 2.389 -6.617 1 63.03 104 ARG A N 1
ATOM 785 C CA . ARG A 1 104 ? 21.375 0.974 -6.582 1 63.03 104 ARG A CA 1
ATOM 786 C C . ARG A 1 104 ? 22.016 0.54 -7.898 1 63.03 104 ARG A C 1
ATOM 788 O O . ARG A 1 104 ? 21.641 1.015 -8.969 1 63.03 104 ARG A O 1
ATOM 795 N N . ASP A 1 105 ? 22.984 -0.322 -7.625 1 67.44 105 ASP A N 1
ATOM 796 C CA . ASP A 1 105 ? 23.562 -0.943 -8.812 1 67.44 105 ASP A CA 1
ATOM 797 C C . ASP A 1 105 ? 22.484 -1.657 -9.633 1 67.44 105 ASP A C 1
ATOM 799 O O . ASP A 1 105 ? 21.75 -2.5 -9.109 1 67.44 105 ASP A O 1
ATOM 803 N N . PRO A 1 106 ? 22.328 -1.314 -10.914 1 67.69 106 PRO A N 1
ATOM 804 C CA . PRO A 1 106 ? 21.297 -1.904 -11.773 1 67.69 106 PRO A CA 1
ATOM 805 C C . PRO A 1 106 ? 21.312 -3.432 -11.758 1 67.69 106 PRO A C 1
ATOM 807 O O . PRO A 1 106 ? 20.281 -4.07 -11.969 1 67.69 106 PRO A O 1
ATOM 810 N N . GLU A 1 107 ? 22.391 -3.955 -11.508 1 69.75 107 GLU A N 1
ATOM 811 C CA . GLU A 1 107 ? 22.531 -5.406 -11.57 1 69.75 107 GLU A CA 1
ATOM 812 C C . GLU A 1 107 ? 22.219 -6.051 -10.227 1 69.75 107 GLU A C 1
ATOM 814 O O . GLU A 1 107 ? 22.156 -7.281 -10.117 1 69.75 107 GLU A O 1
ATOM 819 N N . SER A 1 108 ? 21.938 -5.254 -9.32 1 68.19 108 SER A N 1
ATOM 820 C CA . SER A 1 108 ? 21.875 -5.77 -7.953 1 68.19 108 SER A CA 1
ATOM 821 C C . SER A 1 108 ? 20.469 -6.246 -7.598 1 68.19 108 SER A C 1
ATOM 823 O O . SER A 1 108 ? 20.281 -6.906 -6.574 1 68.19 108 SER A O 1
ATOM 825 N N . GLN A 1 109 ? 19.562 -5.949 -8.461 1 70.88 109 GLN A N 1
ATOM 826 C CA . GLN A 1 109 ? 18.203 -6.383 -8.156 1 70.88 109 GLN A CA 1
ATOM 827 C C . GLN A 1 109 ? 17.375 -6.512 -9.422 1 70.88 109 GLN A C 1
ATOM 829 O O . GLN A 1 109 ? 17.75 -5.996 -10.477 1 70.88 109 GLN A O 1
ATOM 834 N N . SER A 1 110 ? 16.312 -7.309 -9.203 1 76.38 110 SER A N 1
ATOM 835 C CA . SER A 1 110 ? 15.352 -7.332 -10.297 1 76.38 110 SER A CA 1
ATOM 836 C C . SER A 1 110 ? 14.516 -6.059 -10.328 1 76.38 110 SER A C 1
ATOM 838 O O . SER A 1 110 ? 14.117 -5.551 -9.273 1 76.38 110 SER A O 1
ATOM 840 N N . TRP A 1 111 ? 14.375 -5.527 -11.531 1 83.69 111 TRP A N 1
ATOM 841 C CA . TRP A 1 111 ? 13.594 -4.309 -11.711 1 83.69 111 TRP A CA 1
ATOM 842 C C . TRP A 1 111 ? 12.219 -4.629 -12.297 1 83.69 111 TRP A C 1
ATOM 844 O O . TRP A 1 111 ? 11.352 -3.758 -12.367 1 83.69 111 TRP A O 1
ATOM 854 N N . ASP A 1 112 ? 12.039 -5.824 -12.609 1 90.38 112 ASP A N 1
ATOM 855 C CA . ASP A 1 112 ? 10.781 -6.207 -13.242 1 90.38 112 ASP A CA 1
ATOM 856 C C . ASP A 1 112 ? 9.719 -6.543 -12.195 1 90.38 112 ASP A C 1
ATOM 858 O O . ASP A 1 112 ? 10.031 -6.664 -11.016 1 90.38 112 ASP A O 1
ATOM 862 N N . GLY A 1 113 ? 8.492 -6.539 -12.586 1 94 113 GLY A N 1
ATOM 863 C CA . GLY A 1 113 ? 7.375 -6.922 -11.734 1 94 113 GLY A CA 1
ATOM 864 C C . GLY A 1 113 ? 6.027 -6.746 -12.406 1 94 113 GLY A C 1
ATOM 865 O O . GLY A 1 113 ? 5.941 -6.668 -13.633 1 94 113 GLY A O 1
ATOM 866 N N . TYR A 1 114 ? 5.012 -6.875 -11.602 1 97 114 TYR A N 1
ATOM 867 C CA . TYR A 1 114 ? 3.65 -6.773 -12.109 1 97 114 TYR A CA 1
ATOM 868 C C . TYR A 1 114 ? 2.984 -5.488 -11.633 1 97 114 TYR A C 1
ATOM 870 O O . TYR A 1 114 ? 3.24 -5.023 -10.523 1 97 114 TYR A O 1
ATOM 878 N N . ARG A 1 115 ? 2.193 -4.992 -12.516 1 97.81 115 ARG A N 1
ATOM 879 C CA . ARG A 1 115 ? 1.209 -3.969 -12.18 1 97.81 115 ARG A CA 1
ATOM 880 C C . ARG A 1 115 ? -0.202 -4.434 -12.523 1 97.81 115 ARG A C 1
ATOM 882 O O . ARG A 1 115 ? -0.379 -5.422 -13.234 1 97.81 115 ARG A O 1
ATOM 889 N N . PHE A 1 116 ? -1.163 -3.723 -11.953 1 98.69 116 PHE A N 1
ATOM 890 C CA . PHE A 1 116 ? -2.547 -4.113 -12.203 1 98.69 116 PHE A CA 1
ATOM 891 C C . PHE A 1 116 ? -3.197 -3.178 -13.219 1 98.69 116 PHE A C 1
ATOM 893 O O . PHE A 1 116 ? -3.119 -1.955 -13.078 1 98.69 116 PHE A O 1
ATOM 900 N N . GLU A 1 117 ? -3.854 -3.766 -14.203 1 98.62 117 GLU A N 1
ATOM 901 C CA . GLU A 1 117 ? -4.523 -3.047 -15.281 1 98.62 117 GLU A CA 1
ATOM 902 C C . GLU A 1 117 ? -6.02 -3.344 -15.297 1 98.62 117 GLU A C 1
ATOM 904 O O . GLU A 1 117 ? -6.43 -4.504 -15.234 1 98.62 117 GLU A O 1
ATOM 909 N N . PRO A 1 118 ? -6.832 -2.254 -15.336 1 98.44 118 PRO A N 1
ATOM 910 C CA . PRO A 1 118 ? -8.266 -2.539 -15.469 1 98.44 118 PRO A CA 1
ATOM 911 C C . PRO A 1 118 ? -8.578 -3.443 -16.656 1 98.44 118 PRO A C 1
ATOM 913 O O . PRO A 1 118 ? -7.969 -3.301 -17.719 1 98.44 118 PRO A O 1
ATOM 916 N N . VAL A 1 119 ? -9.5 -4.387 -16.297 1 96.12 119 VAL A N 1
ATOM 917 C CA . VAL A 1 119 ? -9.953 -5.285 -17.359 1 96.12 119 VAL A CA 1
ATOM 918 C C . VAL A 1 119 ? -11.07 -4.617 -18.156 1 96.12 119 VAL A C 1
ATOM 920 O O . VAL A 1 119 ? -11.961 -3.982 -17.594 1 96.12 119 VAL A O 1
ATOM 923 N N . GLU A 1 120 ? -10.961 -4.203 -19.391 1 78.81 120 GLU A N 1
ATOM 924 C CA . GLU A 1 120 ? -12.008 -3.654 -20.234 1 78.81 120 GLU A CA 1
ATOM 925 C C . GLU A 1 120 ? -13.211 -4.59 -20.312 1 78.81 120 GLU A C 1
ATOM 927 O O . GLU A 1 120 ? -13.07 -5.805 -20.156 1 78.81 120 GLU A O 1
ATOM 932 N N . MET B 1 1 ? 7.379 15.703 15.195 1 73.94 1 MET B N 1
ATOM 933 C CA . MET B 1 1 ? 7.363 15 13.922 1 73.94 1 MET B CA 1
ATOM 934 C C . MET B 1 1 ? 5.949 14.93 13.359 1 73.94 1 MET B C 1
ATOM 936 O O . MET B 1 1 ? 4.992 14.68 14.094 1 73.94 1 MET B O 1
ATOM 940 N N . THR B 1 2 ? 5.641 15.594 12.273 1 89.62 2 THR B N 1
ATOM 941 C CA . THR B 1 2 ? 4.285 15.742 11.758 1 89.62 2 THR B CA 1
ATOM 942 C C . THR B 1 2 ? 4.047 14.797 10.586 1 89.62 2 THR B C 1
ATOM 944 O O . THR B 1 2 ? 4.984 14.414 9.883 1 89.62 2 THR B O 1
ATOM 947 N N . MET B 1 3 ? 2.814 14.273 10.531 1 95.75 3 MET B N 1
ATOM 948 C CA . MET B 1 3 ? 2.326 13.602 9.328 1 95.75 3 MET B CA 1
ATOM 949 C C . MET B 1 3 ? 1.646 14.586 8.383 1 95.75 3 MET B C 1
ATOM 951 O O . MET B 1 3 ? 0.42 14.711 8.383 1 95.75 3 MET B O 1
ATOM 955 N N . GLU B 1 4 ? 2.469 15.188 7.598 1 94.75 4 GLU B N 1
ATOM 956 C CA . GLU B 1 4 ? 2.053 16.422 6.941 1 94.75 4 GLU B CA 1
ATOM 957 C C . GLU B 1 4 ? 1.386 16.141 5.598 1 94.75 4 GLU B C 1
ATOM 959 O O . GLU B 1 4 ? 1.982 15.5 4.727 1 94.75 4 GLU B O 1
ATOM 964 N N . ALA B 1 5 ? 0.18 16.609 5.453 1 96.88 5 ALA B N 1
ATOM 965 C CA . ALA B 1 5 ? -0.557 16.688 4.195 1 96.88 5 ALA B CA 1
ATOM 966 C C . ALA B 1 5 ? -0.623 18.125 3.682 1 96.88 5 ALA B C 1
ATOM 968 O O . ALA B 1 5 ? -0.388 19.062 4.438 1 96.88 5 ALA B O 1
ATOM 969 N N . TYR B 1 6 ? -0.888 18.25 2.406 1 96.81 6 TYR B N 1
ATOM 970 C CA . TYR B 1 6 ? -0.961 19.578 1.812 1 96.81 6 TYR B CA 1
ATOM 971 C C . TYR B 1 6 ? -2.375 19.891 1.334 1 96.81 6 TYR B C 1
ATOM 973 O O . TYR B 1 6 ? -3.053 19.016 0.781 1 96.81 6 TYR B O 1
ATOM 981 N N . ARG B 1 7 ? -2.746 21.141 1.562 1 97.31 7 ARG B N 1
ATOM 982 C CA . ARG B 1 7 ? -4 21.672 1.034 1 97.31 7 ARG B CA 1
ATOM 983 C C . ARG B 1 7 ? -3.756 22.5 -0.219 1 97.31 7 ARG B C 1
ATOM 985 O O . ARG B 1 7 ? -2.812 23.297 -0.272 1 97.31 7 ARG B O 1
ATOM 992 N N . TYR B 1 8 ? -4.68 22.391 -1.15 1 96.75 8 TYR B N 1
ATOM 993 C CA . TYR B 1 8 ? -4.539 23.109 -2.404 1 96.75 8 TYR B CA 1
ATOM 994 C C . TYR B 1 8 ? -5.703 24.078 -2.609 1 96.75 8 TYR B C 1
ATOM 996 O O . TYR B 1 8 ? -6.691 24.031 -1.873 1 96.75 8 TYR B O 1
ATOM 1004 N N . PRO B 1 9 ? -5.613 24.922 -3.6 1 96.94 9 PRO B N 1
ATOM 1005 C CA . PRO B 1 9 ? -6.621 25.969 -3.775 1 96.94 9 PRO B CA 1
ATOM 1006 C C . PRO B 1 9 ? -8.016 25.422 -4.035 1 96.94 9 PRO B C 1
ATOM 1008 O O . PRO B 1 9 ? -9.016 26.031 -3.637 1 96.94 9 PRO B O 1
ATOM 1011 N N . ASP B 1 10 ? -8.141 24.234 -4.602 1 95.38 10 ASP B N 1
ATOM 1012 C CA . ASP B 1 10 ? -9.445 23.672 -4.934 1 95.38 10 ASP B CA 1
ATOM 1013 C C . ASP B 1 10 ? -10.062 22.953 -3.734 1 95.38 10 ASP B C 1
ATOM 1015 O O . ASP B 1 10 ? -11.148 22.375 -3.836 1 95.38 10 ASP B O 1
ATOM 1019 N N . GLY B 1 11 ? -9.312 22.938 -2.646 1 95.12 11 GLY B N 1
ATOM 1020 C CA . GLY B 1 11 ? -9.812 22.312 -1.429 1 95.12 11 GLY B CA 1
ATOM 1021 C C . GLY B 1 11 ? -9.297 20.906 -1.214 1 95.12 11 GLY B C 1
ATOM 1022 O O . GLY B 1 11 ? -9.43 20.344 -0.123 1 95.12 11 GLY B O 1
ATOM 1023 N N . SER B 1 12 ? -8.727 20.406 -2.191 1 94.19 12 SER B N 1
ATOM 1024 C CA . SER B 1 12 ? -8.219 19.047 -2.043 1 94.19 12 SER B CA 1
ATOM 1025 C C . SER B 1 12 ? -7.066 18.984 -1.046 1 94.19 12 SER B C 1
ATOM 1027 O O . SER B 1 12 ? -6.363 19.984 -0.85 1 94.19 12 SER B O 1
ATOM 1029 N N . ILE B 1 13 ? -6.992 17.875 -0.379 1 95.88 13 ILE B N 1
ATOM 1030 C CA . ILE B 1 13 ? -5.898 17.578 0.539 1 95.88 13 ILE B CA 1
ATOM 1031 C C . ILE B 1 13 ? -5.238 16.266 0.134 1 95.88 13 ILE B C 1
ATOM 1033 O O . ILE B 1 13 ? -5.918 15.25 -0.07 1 95.88 13 ILE B O 1
ATOM 1037 N N . THR B 1 14 ? -3.9 16.312 -0.022 1 94.19 14 THR B N 1
ATOM 1038 C CA . THR B 1 14 ? -3.217 15.086 -0.418 1 94.19 14 THR B CA 1
ATOM 1039 C C . THR B 1 14 ? -2.139 14.719 0.597 1 94.19 14 THR B C 1
ATOM 1041 O O . THR B 1 14 ? -1.541 15.594 1.224 1 94.19 14 THR B O 1
ATOM 1044 N N . TYR B 1 15 ? -1.872 13.383 0.752 1 95 15 TYR B N 1
ATOM 1045 C CA . TYR B 1 15 ? -0.793 12.805 1.543 1 95 15 TYR B CA 1
ATOM 1046 C C . TYR B 1 15 ? -0.096 11.688 0.774 1 95 15 TYR B C 1
ATOM 1048 O O . TYR B 1 15 ? -0.75 10.781 0.248 1 95 15 TYR B O 1
ATOM 1056 N N . PRO B 1 16 ? 1.174 11.703 0.827 1 91.38 16 PRO B N 1
ATOM 1057 C CA . PRO B 1 16 ? 2.021 12.812 1.27 1 91.38 16 PRO B CA 1
ATOM 1058 C C . PRO B 1 16 ? 1.795 14.094 0.461 1 91.38 16 PRO B C 1
ATOM 1060 O O . PRO B 1 16 ? 1.211 14.039 -0.625 1 91.38 16 PRO B O 1
ATOM 1063 N N . GLY B 1 17 ? 2.182 15.133 0.984 1 89.69 17 GLY B N 1
ATOM 1064 C CA . GLY B 1 17 ? 2.129 16.391 0.244 1 89.69 17 GLY B CA 1
ATOM 1065 C C . GLY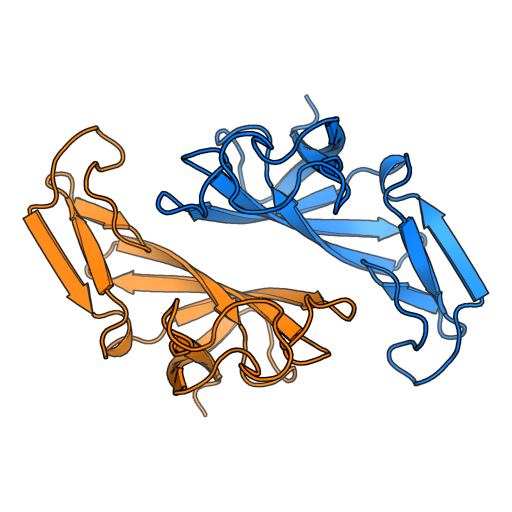 B 1 17 ? 3.08 16.422 -0.937 1 89.69 17 GLY B C 1
ATOM 1066 O O . GLY B 1 17 ? 4.109 15.742 -0.931 1 89.69 17 GLY B O 1
ATOM 1067 N N . HIS B 1 18 ? 2.705 17.188 -1.934 1 89.56 18 HIS B N 1
ATOM 1068 C CA . HIS B 1 18 ? 3.502 17.391 -3.137 1 89.56 18 HIS B CA 1
ATOM 1069 C C . HIS B 1 18 ? 3.535 18.875 -3.521 1 89.56 18 HIS B C 1
ATOM 1071 O O . HIS B 1 18 ? 2.549 19.594 -3.336 1 89.56 18 HIS B O 1
ATOM 1077 N N . PRO B 1 19 ? 4.703 19.266 -4.039 1 91.25 19 PRO B N 1
ATOM 1078 C CA . PRO B 1 19 ? 4.793 20.688 -4.391 1 91.25 19 PRO B CA 1
ATOM 1079 C C . PRO B 1 19 ? 3.783 21.094 -5.461 1 91.25 19 PRO B C 1
ATOM 1081 O O . PRO B 1 19 ? 3.426 22.266 -5.562 1 91.25 19 PRO B O 1
ATOM 1084 N N . VAL B 1 20 ? 3.357 20.156 -6.242 1 90.12 20 VAL B N 1
ATOM 1085 C CA . VAL B 1 20 ? 2.357 20.406 -7.277 1 90.12 20 VAL B CA 1
ATOM 1086 C C . VAL B 1 20 ? 1.125 19.547 -7.02 1 90.12 20 VAL B C 1
ATOM 1088 O O . VAL B 1 20 ? 1.228 18.312 -6.918 1 90.12 20 VAL B O 1
ATOM 1091 N N . GLY B 1 21 ? -0.002 20.219 -6.98 1 88.81 21 GLY B N 1
ATOM 1092 C CA . GLY B 1 21 ? -1.241 19.531 -6.656 1 88.81 21 GLY B CA 1
ATOM 1093 C C . GLY B 1 21 ? -1.868 18.828 -7.852 1 88.81 21 GLY B C 1
ATOM 1094 O O . GLY B 1 21 ? -1.32 18.875 -8.953 1 88.81 21 GLY B O 1
ATOM 1095 N N . PRO B 1 22 ? -3.029 18.219 -7.617 1 85.19 22 PRO B N 1
ATOM 1096 C CA . PRO B 1 22 ? -3.729 17.438 -8.648 1 85.19 22 PRO B CA 1
ATOM 1097 C C . PRO B 1 22 ? -4.094 18.281 -9.867 1 85.19 22 PRO B C 1
ATOM 1099 O O . PRO B 1 22 ? -4.199 17.75 -10.977 1 85.19 22 PRO B O 1
ATOM 1102 N N . ASN B 1 23 ? -4.25 19.578 -9.578 1 89.88 23 ASN B N 1
ATOM 1103 C CA . ASN B 1 23 ? -4.645 20.453 -10.672 1 89.88 23 ASN B CA 1
ATOM 1104 C C . ASN B 1 23 ? -3.498 21.359 -11.109 1 89.88 23 ASN B C 1
ATOM 1106 O O . ASN B 1 23 ? -3.719 22.375 -11.773 1 89.88 23 ASN B O 1
ATOM 1110 N N . GLY B 1 24 ? -2.379 21.016 -10.633 1 91.44 24 GLY B N 1
ATOM 1111 C CA . GLY B 1 24 ? -1.2 21.734 -11.086 1 91.44 24 GLY B CA 1
ATOM 1112 C C . GLY B 1 24 ? -0.842 22.906 -10.188 1 91.44 24 GLY B C 1
ATOM 1113 O O . GLY B 1 24 ? 0.135 23.609 -10.445 1 91.44 24 GLY B O 1
ATOM 1114 N N . ASP B 1 25 ? -1.575 23.156 -9.148 1 94.12 25 ASP B N 1
ATOM 1115 C CA . ASP B 1 25 ? -1.387 24.328 -8.297 1 94.12 25 ASP B CA 1
ATOM 1116 C C . ASP B 1 25 ? -0.398 24.031 -7.172 1 94.12 25 ASP B C 1
ATOM 1118 O O . ASP B 1 25 ? -0.25 22.891 -6.754 1 94.12 25 ASP B O 1
ATOM 1122 N N . GLU B 1 26 ? 0.188 25.109 -6.691 1 96.31 26 GLU B N 1
ATOM 1123 C CA . GLU B 1 26 ? 1.008 25.016 -5.488 1 96.31 26 GLU B CA 1
ATOM 1124 C C . GLU B 1 26 ? 0.141 24.938 -4.234 1 96.31 26 GLU B C 1
ATOM 1126 O O . GLU B 1 26 ? -0.982 25.438 -4.215 1 96.31 26 GLU B O 1
ATOM 1131 N N . PRO B 1 27 ? 0.663 24.344 -3.211 1 97 27 PRO B N 1
ATOM 1132 C CA . PRO B 1 27 ? -0.113 24.25 -1.972 1 97 27 PRO B CA 1
ATOM 1133 C C . PRO B 1 27 ? -0.342 25.609 -1.319 1 97 27 PRO B C 1
ATOM 1135 O O . PRO B 1 27 ? 0.475 26.516 -1.478 1 97 27 PRO B O 1
ATOM 1138 N N . VAL B 1 28 ? -1.44 25.672 -0.566 1 97.88 28 VAL B N 1
ATOM 1139 C CA . VAL B 1 28 ? -1.782 26.922 0.107 1 97.88 28 VAL B CA 1
ATOM 1140 C C . VAL B 1 28 ? -1.835 26.688 1.616 1 97.88 28 VAL B C 1
ATOM 1142 O O . VAL B 1 28 ? -2.189 27.594 2.373 1 97.88 28 VAL B O 1
ATOM 1145 N N . GLY B 1 29 ? -1.593 25.453 2.107 1 97.19 29 GLY B N 1
ATOM 1146 C CA . GLY B 1 29 ? -1.579 25.125 3.523 1 97.19 29 GLY B CA 1
ATOM 1147 C C . GLY B 1 29 ? -1.232 23.672 3.795 1 97.19 29 GLY B C 1
ATOM 1148 O O . GLY B 1 29 ? -1.025 22.891 2.861 1 97.19 29 GLY B O 1
ATOM 1149 N N . THR B 1 30 ? -1.075 23.438 5.086 1 97.12 30 THR B N 1
ATOM 1150 C CA . THR B 1 30 ? -0.768 22.078 5.516 1 97.12 30 THR B CA 1
ATOM 1151 C C . THR B 1 30 ? -1.745 21.609 6.594 1 97.12 30 THR B C 1
ATOM 1153 O O . THR B 1 30 ? -2.416 22.438 7.223 1 97.12 30 THR B O 1
ATOM 1156 N N . VAL B 1 31 ? -1.897 20.344 6.652 1 96.94 31 VAL B N 1
ATOM 1157 C CA . VAL B 1 31 ? -2.652 19.688 7.711 1 96.94 31 VAL B CA 1
ATOM 1158 C C . VAL B 1 31 ? -1.802 18.578 8.344 1 96.94 31 VAL B C 1
ATOM 1160 O O . VAL B 1 31 ? -1.158 17.797 7.637 1 96.94 31 VAL B O 1
ATOM 1163 N N . ASP B 1 32 ? -1.738 18.609 9.688 1 97.88 32 ASP B N 1
ATOM 1164 C CA . ASP B 1 32 ? -1.07 17.516 10.398 1 97.88 32 ASP B CA 1
ATOM 1165 C C . ASP B 1 32 ? -2.029 16.359 10.648 1 97.88 32 ASP B C 1
ATOM 1167 O O . ASP B 1 32 ? -2.859 16.422 11.555 1 97.88 32 ASP B O 1
ATOM 1171 N N . LEU B 1 33 ? -1.831 15.273 9.883 1 98.19 33 LEU B N 1
ATOM 1172 C CA . LEU B 1 33 ? -2.742 14.141 9.992 1 98.19 33 LEU B CA 1
ATOM 1173 C C . LEU B 1 33 ? -2.547 13.414 11.32 1 98.19 33 LEU B C 1
ATOM 1175 O O . LEU B 1 33 ? -3.408 12.641 11.742 1 98.19 33 LEU B O 1
ATOM 1179 N N . SER B 1 34 ? -1.411 13.664 11.977 1 97.69 34 SER B N 1
ATOM 1180 C CA . SER B 1 34 ? -1.169 13 13.25 1 97.69 34 SER B CA 1
ATOM 1181 C C . SER B 1 34 ? -2.127 13.508 14.328 1 97.69 34 SER B C 1
ATOM 1183 O O . SER B 1 34 ? -2.252 12.891 15.391 1 97.69 34 SER B O 1
ATOM 1185 N N . ASP B 1 35 ? -2.857 14.57 14.023 1 97.12 35 ASP B N 1
ATOM 1186 C CA . ASP B 1 35 ? -3.848 15.109 14.945 1 97.12 35 ASP B CA 1
ATOM 1187 C C . ASP B 1 35 ? -5.23 14.523 14.672 1 97.12 35 ASP B C 1
ATOM 1189 O O . ASP B 1 35 ? -6.219 14.945 15.281 1 97.12 35 ASP B O 1
ATOM 1193 N N . HIS B 1 36 ? -5.359 13.609 13.766 1 97.94 36 HIS B N 1
ATOM 1194 C CA . HIS B 1 36 ? -6.633 13.055 13.336 1 97.94 36 HIS B CA 1
ATOM 1195 C C . HIS B 1 36 ? -6.629 11.531 13.43 1 97.94 36 HIS B C 1
ATOM 1197 O O . HIS B 1 36 ? -5.562 10.914 13.492 1 97.94 36 HIS B O 1
ATOM 1203 N N . THR B 1 37 ? -7.805 10.984 13.484 1 98.44 37 THR B N 1
ATOM 1204 C CA . THR B 1 37 ? -7.957 9.539 13.305 1 98.44 37 THR B CA 1
ATOM 1205 C C . THR B 1 37 ? -8.43 9.219 11.891 1 98.44 37 THR B C 1
ATOM 1207 O O . THR B 1 37 ? -8.844 10.109 11.148 1 98.44 37 THR B O 1
ATOM 1210 N N . ALA B 1 38 ? -8.219 8.008 11.516 1 98.81 38 ALA B N 1
ATOM 1211 C CA . ALA B 1 38 ? -8.617 7.516 10.195 1 98.81 38 ALA B CA 1
ATOM 1212 C C . ALA B 1 38 ? -9.375 6.195 10.312 1 98.81 38 ALA B C 1
ATOM 1214 O O . ALA B 1 38 ? -9.414 5.582 11.375 1 98.81 38 ALA B O 1
ATOM 1215 N N . GLU B 1 39 ? -9.969 5.852 9.211 1 98.75 39 GLU B N 1
ATOM 1216 C CA . GLU B 1 39 ? -10.641 4.566 9.086 1 98.75 39 GLU B CA 1
ATOM 1217 C C . GLU B 1 39 ? -9.859 3.613 8.188 1 98.75 39 GLU B C 1
ATOM 1219 O O . GLU B 1 39 ? -9.375 4.012 7.129 1 98.75 39 GLU B O 1
ATOM 1224 N N . VAL B 1 40 ? -9.758 2.34 8.625 1 98.81 40 VAL B N 1
ATOM 1225 C CA . VAL B 1 40 ? -9.156 1.316 7.777 1 98.81 40 VAL B CA 1
ATOM 1226 C C . VAL B 1 40 ? -10.109 0.962 6.637 1 98.81 40 VAL B C 1
ATOM 1228 O O . VAL B 1 40 ? -11.18 0.387 6.867 1 98.81 40 VAL B O 1
ATOM 1231 N N . LEU B 1 41 ? -9.758 1.322 5.406 1 98.62 41 LEU B N 1
ATOM 1232 C CA . LEU B 1 41 ? -10.594 0.949 4.27 1 98.62 41 LEU B CA 1
ATOM 1233 C C . LEU B 1 41 ? -10.359 -0.508 3.883 1 98.62 41 LEU B C 1
ATOM 1235 O O . LEU B 1 41 ? -11.305 -1.207 3.496 1 98.62 41 LEU B O 1
ATOM 1239 N N . THR B 1 42 ? -9.156 -0.919 3.918 1 98.5 42 THR B N 1
ATOM 1240 C CA . THR B 1 42 ? -8.75 -2.316 3.801 1 98.5 42 THR B CA 1
ATOM 1241 C C . THR B 1 42 ? -7.281 -2.486 4.172 1 98.5 42 THR B C 1
ATOM 1243 O O . THR B 1 42 ? -6.594 -1.51 4.477 1 98.5 42 THR B O 1
ATOM 1246 N N . TRP B 1 43 ? -6.84 -3.736 4.242 1 98.31 43 TRP B N 1
ATOM 1247 C CA . TRP B 1 43 ? -5.465 -4.016 4.648 1 98.31 43 TRP B CA 1
ATOM 1248 C C . TRP B 1 43 ? -5.039 -5.41 4.199 1 98.31 43 TRP B C 1
ATOM 1250 O O . TRP B 1 43 ? -5.871 -6.219 3.781 1 98.31 43 TRP B O 1
ATOM 1260 N N . THR B 1 44 ? -3.748 -5.598 4.215 1 96.62 44 THR B N 1
ATOM 1261 C CA . THR B 1 44 ? -3.16 -6.891 3.879 1 96.62 44 THR B CA 1
ATOM 1262 C C . THR B 1 44 ? -1.863 -7.113 4.652 1 96.62 44 THR B C 1
ATOM 1264 O O . THR B 1 44 ? -1.4 -6.223 5.367 1 96.62 44 THR B O 1
ATOM 1267 N N . THR B 1 45 ? -1.392 -8.344 4.594 1 94.56 45 THR B N 1
ATOM 1268 C CA . THR B 1 45 ? -0.154 -8.719 5.27 1 94.56 45 THR B CA 1
ATOM 1269 C C . THR B 1 45 ? 0.91 -9.141 4.262 1 94.56 45 THR B C 1
ATOM 1271 O O . THR B 1 45 ? 0.627 -9.906 3.34 1 94.56 45 THR B O 1
ATOM 1274 N N . SER B 1 46 ? 2.09 -8.492 4.41 1 91.62 46 SER B N 1
ATOM 1275 C CA . SER B 1 46 ? 3.246 -8.969 3.654 1 91.62 46 SER B CA 1
ATOM 1276 C C . SER B 1 46 ? 4.195 -9.773 4.539 1 91.62 46 SER B C 1
ATOM 1278 O O . SER B 1 46 ? 4.695 -9.266 5.543 1 91.62 46 SER B O 1
ATOM 1280 N N . HIS B 1 47 ? 4.5 -11.031 4.098 1 86.62 47 HIS B N 1
ATOM 1281 C CA . HIS B 1 47 ? 5.43 -11.883 4.836 1 86.62 47 HIS B CA 1
ATOM 1282 C C . HIS B 1 47 ? 6.82 -11.852 4.203 1 86.62 47 HIS B C 1
ATOM 1284 O O . HIS B 1 47 ? 7.766 -12.43 4.746 1 86.62 47 HIS B O 1
ATOM 1290 N N . ALA B 1 48 ? 6.848 -11.227 3.117 1 81.81 48 ALA B N 1
ATOM 1291 C CA . ALA B 1 48 ? 8.133 -10.969 2.465 1 81.81 48 ALA B CA 1
ATOM 1292 C C . ALA B 1 48 ? 8.445 -9.477 2.434 1 81.81 48 ALA B C 1
ATOM 1294 O O . ALA B 1 48 ? 7.965 -8.758 1.56 1 81.81 48 ALA B O 1
ATOM 1295 N N . THR B 1 49 ? 9.227 -9.031 3.428 1 84.38 49 THR B N 1
ATOM 1296 C CA . THR B 1 49 ? 9.508 -7.605 3.578 1 84.38 49 THR B CA 1
ATOM 1297 C C . THR B 1 49 ? 10.953 -7.297 3.213 1 84.38 49 THR B C 1
ATOM 1299 O O . THR B 1 49 ? 11.82 -8.172 3.27 1 84.38 49 THR B O 1
ATOM 1302 N N . PRO B 1 50 ? 11.125 -6.035 2.707 1 78.31 50 PRO B N 1
ATOM 1303 C CA . PRO B 1 50 ? 12.523 -5.645 2.512 1 78.31 50 PRO B CA 1
ATOM 1304 C C . PRO B 1 50 ? 13.367 -5.84 3.768 1 78.31 50 PRO B C 1
ATOM 1306 O O . PRO B 1 50 ? 12.828 -5.938 4.871 1 78.31 50 PRO B O 1
ATOM 1309 N N . VAL B 1 51 ? 14.578 -5.883 3.539 1 76.25 51 VAL B N 1
ATOM 1310 C CA . VAL B 1 51 ? 15.516 -6.055 4.641 1 76.25 51 VAL B CA 1
ATOM 1311 C C . VAL B 1 51 ? 15.336 -4.93 5.656 1 76.25 51 VAL B C 1
ATOM 1313 O O . VAL B 1 51 ? 15.211 -3.762 5.281 1 76.25 51 VAL B O 1
ATOM 1316 N N . GLY B 1 52 ? 15.164 -5.281 6.934 1 81.44 52 GLY B N 1
ATOM 1317 C CA . GLY B 1 52 ? 15.094 -4.312 8.016 1 81.44 52 GLY B CA 1
ATOM 1318 C C . GLY B 1 52 ? 13.672 -3.939 8.391 1 81.44 52 GLY B C 1
ATOM 1319 O O . GLY B 1 52 ? 13.445 -3.279 9.406 1 81.44 52 GLY B O 1
ATOM 1320 N N . VAL B 1 53 ? 12.781 -4.348 7.566 1 84.88 53 VAL B N 1
ATOM 1321 C CA . VAL B 1 53 ? 11.383 -4.059 7.863 1 84.88 53 VAL B CA 1
ATOM 1322 C C . VAL B 1 53 ? 10.758 -5.234 8.617 1 84.88 53 VAL B C 1
ATOM 1324 O O . VAL B 1 53 ? 11.055 -6.395 8.312 1 84.88 53 VAL B O 1
ATOM 1327 N N . ARG B 1 54 ? 9.953 -4.965 9.547 1 86.69 54 ARG B N 1
ATOM 1328 C CA . ARG B 1 54 ? 9.273 -5.977 10.352 1 86.69 54 ARG B CA 1
ATOM 1329 C C . ARG B 1 54 ? 8.57 -7 9.461 1 86.69 54 ARG B C 1
ATOM 1331 O O . ARG B 1 54 ? 8.016 -6.648 8.422 1 86.69 54 ARG B O 1
ATOM 1338 N N . GLU B 1 55 ? 8.672 -8.234 9.984 1 86.88 55 GLU B N 1
ATOM 1339 C CA . GLU B 1 55 ? 7.977 -9.344 9.344 1 86.88 55 GLU B CA 1
ATOM 1340 C C . GLU B 1 55 ? 7.188 -10.172 10.359 1 86.88 55 GLU B C 1
ATOM 1342 O O . GLU B 1 55 ? 7.742 -10.625 11.359 1 86.88 55 GLU B O 1
ATOM 1347 N N . PRO B 1 56 ? 5.902 -10.359 10.07 1 90 56 PRO B N 1
ATOM 1348 C CA . PRO B 1 56 ? 5.098 -9.836 8.969 1 90 56 PRO B CA 1
ATOM 1349 C C . PRO B 1 56 ? 4.844 -8.336 9.086 1 90 56 PRO B C 1
ATOM 1351 O O . PRO B 1 56 ? 4.98 -7.766 10.172 1 90 56 PRO B O 1
ATOM 1354 N N . ASN B 1 57 ? 4.672 -7.758 7.992 1 94.94 57 ASN B N 1
ATOM 1355 C CA . ASN B 1 57 ? 4.293 -6.355 7.902 1 94.9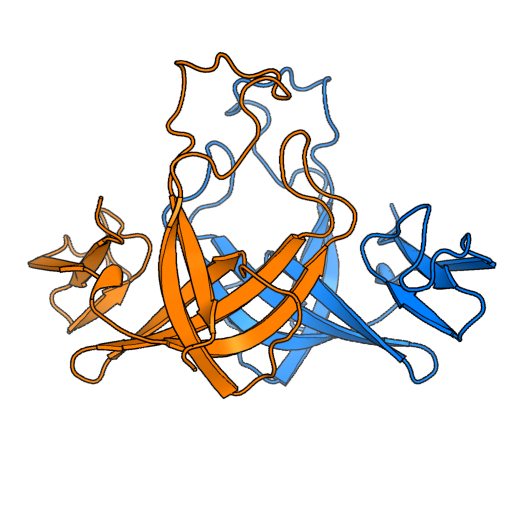4 57 ASN B CA 1
ATOM 1356 C C . ASN B 1 57 ? 2.838 -6.191 7.473 1 94.94 57 ASN B C 1
ATOM 1358 O O . ASN B 1 57 ? 2.443 -6.676 6.41 1 94.94 57 ASN B O 1
ATOM 1362 N N . HIS B 1 58 ? 2.023 -5.562 8.312 1 96.75 58 HIS B N 1
ATOM 1363 C CA . HIS B 1 58 ? 0.628 -5.285 7.988 1 96.75 58 HIS B CA 1
ATOM 1364 C C . HIS B 1 58 ? 0.472 -3.898 7.375 1 96.75 58 HIS B C 1
ATOM 1366 O O . HIS B 1 58 ? 0.86 -2.896 7.98 1 96.75 58 HIS B O 1
ATOM 1372 N N . LEU B 1 59 ? -0.079 -3.842 6.129 1 98.06 59 LEU B N 1
ATOM 1373 C CA . LEU B 1 59 ? -0.217 -2.607 5.363 1 98.06 59 LEU B CA 1
ATOM 1374 C C . LEU B 1 59 ? -1.688 -2.27 5.141 1 98.06 59 LEU B C 1
ATOM 1376 O O . LEU B 1 59 ? -2.488 -3.15 4.816 1 98.06 59 LEU B O 1
ATOM 1380 N N . ALA B 1 60 ? -1.997 -1.038 5.344 1 98.75 60 ALA B N 1
ATOM 1381 C CA . ALA B 1 60 ? -3.387 -0.618 5.188 1 98.75 60 ALA B CA 1
ATOM 1382 C C . ALA B 1 60 ? -3.486 0.659 4.355 1 98.75 60 ALA B C 1
ATOM 1384 O O . ALA B 1 60 ? -2.557 1.469 4.34 1 98.75 60 ALA B O 1
ATOM 1385 N N . ILE B 1 61 ? -4.5 0.783 3.615 1 98.81 61 ILE B N 1
ATOM 1386 C CA . ILE B 1 61 ? -4.961 2.092 3.166 1 98.81 61 ILE B CA 1
ATOM 1387 C C . ILE B 1 61 ? -6.043 2.609 4.109 1 98.81 61 ILE B C 1
ATOM 1389 O O . ILE B 1 61 ? -7.07 1.953 4.305 1 98.81 61 ILE B O 1
ATOM 1393 N N . VAL B 1 62 ? -5.777 3.744 4.645 1 98.88 62 VAL B N 1
ATOM 1394 C CA . VAL B 1 62 ? -6.695 4.363 5.594 1 98.88 62 VAL B CA 1
AT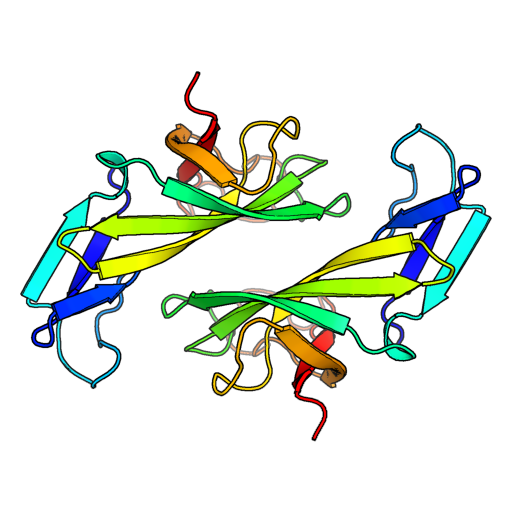OM 1395 C C . VAL B 1 62 ? -7.234 5.672 5.02 1 98.88 62 VAL B C 1
ATOM 1397 O O . VAL B 1 62 ? -6.652 6.23 4.082 1 98.88 62 VAL B O 1
ATOM 1400 N N . GLU B 1 63 ? -8.352 6.152 5.605 1 98.81 63 GLU B N 1
ATOM 1401 C CA . GLU B 1 63 ? -8.945 7.398 5.141 1 98.81 63 GLU B CA 1
ATOM 1402 C C . GLU B 1 63 ? -9.211 8.352 6.305 1 98.81 63 GLU B C 1
ATOM 1404 O O . GLU B 1 63 ? -9.898 7.984 7.266 1 98.81 63 GLU B O 1
ATOM 1409 N N . PHE B 1 64 ? -8.617 9.469 6.18 1 98.69 64 PHE B N 1
ATOM 1410 C CA . PHE B 1 64 ? -8.953 10.594 7.047 1 98.69 64 PHE B CA 1
ATOM 1411 C C . PHE B 1 64 ? -10.102 11.406 6.465 1 98.69 64 PHE B C 1
ATOM 1413 O O . PHE B 1 64 ? -10.266 11.477 5.242 1 98.69 64 PHE B O 1
ATOM 1420 N N . ARG B 1 65 ? -10.867 11.945 7.359 1 97.62 65 ARG B N 1
ATOM 1421 C CA . ARG B 1 65 ? -11.805 13 6.973 1 97.62 65 ARG B CA 1
ATOM 1422 C C . ARG B 1 65 ? -11.398 14.344 7.578 1 97.62 65 ARG B C 1
ATOM 1424 O O . ARG B 1 65 ? -11.469 14.523 8.797 1 97.62 65 ARG B O 1
ATOM 1431 N N . VAL B 1 66 ? -10.93 15.234 6.711 1 97.12 66 VAL B N 1
ATOM 1432 C CA . VAL B 1 66 ? -10.43 16.531 7.137 1 97.12 66 VAL B CA 1
ATOM 1433 C C . VAL B 1 66 ? -11.18 17.641 6.406 1 97.12 66 VAL B C 1
ATOM 1435 O O . VAL B 1 66 ? -11.094 17.766 5.184 1 97.12 66 VAL B O 1
ATOM 1438 N N . ASP B 1 67 ? -11.945 18.438 7.152 1 94.94 67 ASP B N 1
ATOM 1439 C CA . ASP B 1 67 ? -12.695 19.562 6.586 1 94.94 67 ASP B CA 1
ATOM 1440 C C . ASP B 1 67 ? -13.547 19.109 5.402 1 94.94 67 ASP B C 1
ATOM 1442 O O . ASP B 1 67 ? -13.547 19.75 4.352 1 94.94 67 ASP B O 1
ATOM 1446 N N . GLY B 1 68 ? -14.102 18 5.562 1 95.31 68 GLY B N 1
ATOM 1447 C CA . GLY B 1 68 ? -15.016 17.484 4.562 1 95.31 68 GLY B CA 1
ATOM 1448 C C . GLY B 1 68 ? -14.312 16.781 3.42 1 95.31 68 GLY B C 1
ATOM 1449 O O . GLY B 1 68 ? -14.953 16.312 2.475 1 95.31 68 GLY B O 1
ATOM 1450 N N . GLN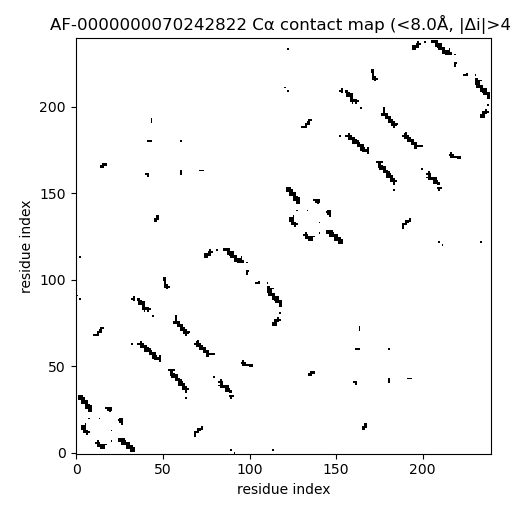 B 1 69 ? -13 16.688 3.494 1 96.44 69 GLN B N 1
ATOM 1451 C CA . GLN B 1 69 ? -12.227 16.047 2.436 1 96.44 69 GLN B CA 1
ATOM 1452 C C . GLN B 1 69 ? -11.719 14.688 2.879 1 96.44 69 GLN B C 1
ATOM 1454 O O . GLN B 1 69 ? -11.281 14.516 4.02 1 96.44 69 GLN B O 1
ATOM 1459 N N . ALA B 1 70 ? -11.812 13.75 1.953 1 96.44 70 ALA B N 1
ATOM 1460 C CA . ALA B 1 70 ? -11.211 12.445 2.184 1 96.44 70 ALA B CA 1
ATOM 1461 C C . ALA B 1 70 ? -9.727 12.445 1.806 1 96.44 70 ALA B C 1
ATOM 1463 O O . ALA B 1 70 ? -9.367 12.859 0.702 1 96.44 70 ALA B O 1
ATOM 1464 N N . VAL B 1 71 ? -8.93 12.031 2.727 1 97.31 71 VAL B N 1
ATOM 1465 C CA . VAL B 1 71 ? -7.496 11.914 2.49 1 97.31 71 VAL B CA 1
ATOM 1466 C C . VAL B 1 71 ? -7.047 10.477 2.771 1 97.31 71 VAL B C 1
ATOM 1468 O O . VAL B 1 71 ? -7.125 10.008 3.908 1 97.31 71 VAL B O 1
ATOM 1471 N N . ARG B 1 72 ? -6.578 9.82 1.749 1 97.62 72 ARG B N 1
ATOM 1472 C CA . ARG B 1 72 ? -6.148 8.445 1.937 1 97.62 72 ARG B CA 1
ATOM 1473 C C . ARG B 1 72 ? -4.629 8.352 2.068 1 97.62 72 ARG B C 1
ATOM 1475 O O . ARG B 1 72 ? -3.902 9.141 1.458 1 97.62 72 ARG B O 1
ATOM 1482 N N . ALA B 1 73 ? -4.227 7.406 2.84 1 97.88 73 ALA B N 1
ATOM 1483 C CA . ALA B 1 73 ? -2.809 7.129 3.064 1 97.88 73 ALA B CA 1
ATOM 1484 C C . ALA B 1 73 ? -2.543 5.629 3.109 1 97.88 73 ALA B C 1
ATOM 1486 O O . ALA B 1 73 ? -3.318 4.871 3.697 1 97.88 73 ALA B O 1
ATOM 1487 N N . LEU B 1 74 ? -1.53 5.234 2.449 1 97.69 74 LEU B N 1
ATOM 1488 C CA . LEU B 1 74 ? -0.964 3.902 2.635 1 97.69 74 LEU B CA 1
ATOM 1489 C C . LEU B 1 74 ? 0.062 3.9 3.762 1 97.69 74 LEU B C 1
ATOM 1491 O O . LEU B 1 74 ? 0.934 4.773 3.816 1 97.69 74 LEU B O 1
ATOM 1495 N N . GLY B 1 75 ? -0.04 2.91 4.641 1 96.94 75 GLY B N 1
ATOM 1496 C CA . GLY B 1 75 ? 0.934 2.828 5.719 1 96.94 75 GLY B CA 1
ATOM 1497 C C . GLY B 1 75 ? 0.905 1.501 6.449 1 96.94 75 GLY B C 1
ATOM 1498 O O . GLY B 1 75 ? 0.076 0.639 6.148 1 96.94 75 GLY B O 1
ATOM 1499 N N . GLN B 1 76 ? 1.868 1.402 7.406 1 97.5 76 GLN B N 1
ATOM 1500 C CA . GLN B 1 76 ? 1.982 0.204 8.234 1 97.5 76 GLN B CA 1
ATOM 1501 C C . GLN B 1 76 ? 1.052 0.278 9.438 1 97.5 76 GLN B C 1
ATOM 1503 O O . GLN B 1 76 ? 0.845 1.354 10.008 1 97.5 76 GLN B O 1
ATOM 1508 N N . LEU B 1 77 ? 0.538 -0.9 9.797 1 98.06 77 LEU B N 1
ATOM 1509 C CA . LEU B 1 77 ? -0.222 -1.058 11.031 1 98.06 77 LEU B CA 1
ATOM 1510 C C . LEU B 1 77 ? 0.677 -1.538 12.164 1 98.06 77 LEU B C 1
ATOM 1512 O O . LEU B 1 77 ? 1.661 -2.242 11.93 1 98.06 77 LEU B O 1
ATOM 1516 N N . THR B 1 78 ? 0.307 -1.231 13.43 1 97.5 78 THR B N 1
ATOM 1517 C CA . THR B 1 78 ? 1.089 -1.659 14.586 1 97.5 78 THR B CA 1
ATOM 1518 C C . THR B 1 78 ? 0.748 -3.098 14.969 1 97.5 78 THR B C 1
ATOM 1520 O O . THR B 1 78 ? 1.474 -3.729 15.742 1 97.5 78 THR B O 1
ATOM 1523 N N . THR B 1 79 ? -0.376 -3.582 14.508 1 97.12 79 THR B N 1
ATOM 1524 C CA . THR B 1 79 ? -0.848 -4.918 14.852 1 97.12 79 THR B CA 1
ATOM 1525 C C . THR B 1 79 ? -1.614 -5.535 13.688 1 97.12 79 THR B C 1
ATOM 1527 O O . THR B 1 79 ? -2.098 -4.824 12.805 1 97.12 79 THR B O 1
ATOM 1530 N N . GLY B 1 80 ? -1.691 -6.824 13.703 1 95.38 80 GLY B N 1
ATOM 1531 C CA . GLY B 1 80 ? -2.508 -7.539 12.734 1 95.38 80 GLY B CA 1
ATOM 1532 C C . GLY B 1 80 ? -3.947 -7.715 13.18 1 95.38 80 GLY B C 1
ATOM 1533 O O . GLY B 1 80 ? -4.781 -8.211 12.422 1 95.38 80 GLY B O 1
ATOM 1534 N N . ASP B 1 81 ? -4.152 -7.352 14.422 1 96.31 81 ASP B N 1
ATOM 1535 C CA . ASP B 1 81 ? -5.508 -7.449 14.953 1 96.31 81 ASP B CA 1
ATOM 1536 C C . ASP B 1 81 ? -6.332 -6.215 14.586 1 96.31 81 ASP B C 1
ATOM 1538 O O . ASP B 1 81 ? -6.582 -5.355 15.43 1 96.31 81 ASP B O 1
ATOM 1542 N N . VAL B 1 82 ? -6.727 -6.109 13.297 1 97.12 82 VAL B N 1
ATOM 1543 C CA . VAL B 1 82 ? -7.453 -4.973 12.75 1 97.12 82 VAL B CA 1
ATOM 1544 C C . VAL B 1 82 ? -8.523 -5.469 11.773 1 97.12 82 VAL B C 1
ATOM 1546 O O . VAL B 1 82 ? -8.328 -6.477 11.086 1 97.12 82 VAL B O 1
ATOM 1549 N N . ALA B 1 83 ? -9.656 -4.777 11.766 1 97 83 ALA B N 1
ATOM 1550 C CA . ALA B 1 83 ? -10.734 -5.062 10.812 1 97 83 ALA B CA 1
ATOM 1551 C C . ALA B 1 83 ? -10.992 -3.863 9.906 1 97 83 ALA B C 1
ATOM 1553 O O . ALA B 1 83 ? -10.672 -2.727 10.258 1 97 83 ALA B O 1
ATOM 1554 N N . ILE B 1 84 ? -11.492 -4.137 8.695 1 97.06 84 ILE B N 1
ATOM 1555 C CA . ILE B 1 84 ? -11.992 -3.07 7.836 1 97.06 84 ILE B CA 1
ATOM 1556 C C . ILE B 1 84 ? -13 -2.219 8.602 1 97.06 84 ILE B C 1
ATOM 1558 O O . ILE B 1 84 ? -13.859 -2.748 9.312 1 97.06 84 ILE B O 1
ATOM 1562 N N . GLY B 1 85 ? -12.852 -0.902 8.523 1 97.94 85 GLY B N 1
ATOM 1563 C CA . GLY B 1 85 ? -13.773 -0.007 9.211 1 97.94 85 GLY B CA 1
ATOM 1564 C C . GLY B 1 85 ? -13.266 0.446 10.562 1 97.94 85 GLY B C 1
ATOM 1565 O O . GLY B 1 85 ? -13.812 1.379 11.156 1 97.94 85 GLY B O 1
ATOM 1566 N N . ASP B 1 86 ? -12.281 -0.227 11.117 1 98.56 86 ASP B N 1
ATOM 1567 C CA . ASP B 1 86 ? -11.734 0.168 12.414 1 98.56 86 ASP B CA 1
ATOM 1568 C C . ASP B 1 86 ? -11.172 1.587 12.359 1 98.56 86 ASP B C 1
ATOM 1570 O O . ASP B 1 86 ? -10.602 1.998 11.352 1 98.56 86 ASP B O 1
ATOM 1574 N N . GLU B 1 87 ? -11.289 2.289 13.461 1 98.81 87 GLU B N 1
ATOM 1575 C CA . GLU B 1 87 ? -10.633 3.582 13.641 1 98.81 87 GLU B CA 1
ATOM 1576 C C . GLU B 1 87 ? -9.188 3.408 14.086 1 98.81 87 GLU B C 1
ATOM 1578 O O . GLU B 1 87 ? -8.898 2.598 14.969 1 98.81 87 GLU B O 1
ATOM 1583 N N . VAL B 1 88 ? -8.305 4.145 13.445 1 98.88 88 VAL B N 1
ATOM 1584 C CA . VAL B 1 88 ? -6.895 4.082 13.797 1 98.88 88 VAL B CA 1
ATOM 1585 C C . VAL B 1 88 ? -6.336 5.496 13.938 1 98.88 88 VAL B C 1
ATOM 1587 O O . VAL B 1 88 ? -6.922 6.457 13.438 1 98.88 88 VAL B O 1
ATOM 1590 N N . ARG B 1 89 ? -5.18 5.605 14.633 1 98.75 89 ARG B N 1
ATOM 1591 C CA . ARG B 1 89 ? -4.457 6.867 14.75 1 98.75 89 ARG B CA 1
ATOM 1592 C C . ARG B 1 89 ? -2.988 6.695 14.383 1 98.75 89 ARG B C 1
ATOM 1594 O O . ARG B 1 89 ? -2.396 5.645 14.633 1 98.75 89 ARG B O 1
ATOM 1601 N N . PRO B 1 90 ? -2.426 7.781 13.836 1 98.5 90 PRO B N 1
ATOM 1602 C CA . PRO B 1 90 ? -0.977 7.738 13.625 1 98.5 90 PRO B CA 1
ATOM 1603 C C . PRO B 1 90 ? -0.186 7.75 14.93 1 98.5 90 PRO B C 1
ATOM 1605 O O . PRO B 1 90 ? -0.501 8.516 15.844 1 98.5 90 PRO B O 1
ATOM 1608 N N . VAL B 1 91 ? 0.801 6.895 14.969 1 98.06 91 VAL B N 1
ATOM 1609 C CA . VAL B 1 91 ? 1.729 6.883 16.094 1 98.06 91 VAL B CA 1
ATOM 1610 C C . VAL B 1 91 ? 3.166 6.961 15.578 1 98.06 91 VAL B C 1
ATOM 1612 O O . VAL B 1 91 ? 3.553 6.211 14.68 1 98.06 91 VAL B O 1
ATOM 1615 N N . TYR B 1 92 ? 3.922 7.832 16.172 1 97.12 92 TYR B N 1
ATOM 1616 C CA . TYR B 1 92 ? 5.293 8.086 15.734 1 97.12 92 TYR B CA 1
ATOM 1617 C C . TYR B 1 92 ? 6.234 6.996 16.234 1 97.12 92 TYR B C 1
ATOM 1619 O O . TYR B 1 92 ? 6.141 6.562 17.391 1 97.12 92 TYR B O 1
ATOM 1627 N N . HIS B 1 93 ? 7.102 6.551 15.344 1 94.62 93 HIS B N 1
ATOM 1628 C CA . HIS B 1 93 ? 8.18 5.621 15.656 1 94.62 93 HIS B CA 1
ATOM 1629 C C . HIS B 1 93 ? 9.531 6.172 15.219 1 94.62 93 HIS B C 1
ATOM 1631 O O . HIS B 1 93 ? 9.672 6.664 14.094 1 94.62 93 HIS B O 1
ATOM 1637 N N . GLU B 1 94 ? 10.484 6.047 16.016 1 91.38 94 GLU B N 1
ATOM 1638 C CA . GLU B 1 94 ? 11.828 6.531 15.703 1 91.38 94 GLU B CA 1
ATOM 1639 C C . GLU B 1 94 ? 12.477 5.695 14.609 1 91.38 94 GLU B C 1
ATOM 1641 O O . GLU B 1 94 ? 13.344 6.18 13.875 1 91.38 94 GLU B O 1
ATOM 1646 N N . GLU B 1 95 ? 12.062 4.453 14.578 1 88.81 95 GLU B N 1
ATOM 1647 C CA . GLU B 1 95 ? 12.617 3.545 13.578 1 88.81 95 GLU B CA 1
ATOM 1648 C C . GLU B 1 95 ? 11.531 2.67 12.961 1 88.81 95 GLU B C 1
ATOM 1650 O O . GLU B 1 95 ? 10.906 1.866 13.656 1 88.81 95 GLU B O 1
ATOM 1655 N N . LEU B 1 96 ? 11.383 2.885 11.641 1 89.38 96 LEU B N 1
ATOM 1656 C CA . LEU B 1 96 ? 10.438 2.041 10.914 1 89.38 96 LEU B CA 1
ATOM 1657 C C . LEU B 1 96 ? 11.141 0.836 10.305 1 89.38 96 LEU B C 1
ATOM 1659 O O . LEU B 1 96 ? 10.492 -0.132 9.906 1 89.38 96 LEU B O 1
ATOM 1663 N N . ARG B 1 97 ? 12.43 1.022 10.18 1 85.94 97 ARG B N 1
ATOM 1664 C 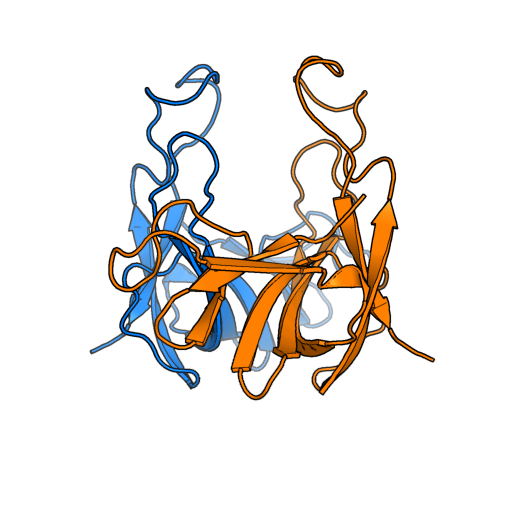CA . ARG B 1 97 ? 13.305 -0.034 9.672 1 85.94 97 ARG B CA 1
ATOM 1665 C C . ARG B 1 97 ? 14.547 -0.172 10.539 1 85.94 97 ARG B C 1
ATOM 1667 O O . ARG B 1 97 ? 15.008 0.806 11.133 1 85.94 97 ARG B O 1
ATOM 1674 N N . ASP B 1 98 ? 15.031 -1.385 10.578 1 84.81 98 ASP B N 1
ATOM 1675 C CA . ASP B 1 98 ? 16.297 -1.595 11.273 1 84.81 98 ASP B CA 1
ATOM 1676 C C . ASP B 1 98 ? 17.453 -0.964 10.5 1 84.81 98 ASP B C 1
ATOM 1678 O O . ASP B 1 98 ? 17.859 -1.466 9.445 1 84.81 98 ASP B O 1
ATOM 1682 N N . PRO B 1 99 ? 18.031 0.014 11.031 1 76.69 99 PRO B N 1
ATOM 1683 C CA . PRO B 1 99 ? 19.109 0.701 10.305 1 76.69 99 PRO B CA 1
ATOM 1684 C C . PRO B 1 99 ? 20.344 -0.171 10.117 1 76.69 99 PRO B C 1
ATOM 1686 O O . PRO B 1 99 ? 21.156 0.081 9.211 1 76.69 99 PRO B O 1
ATOM 1689 N N . GLU B 1 100 ? 20.422 -1.044 11.008 1 75.19 100 GLU B N 1
ATOM 1690 C CA . GLU B 1 100 ? 21.609 -1.887 10.953 1 75.19 100 GLU B CA 1
ATOM 1691 C C . GLU B 1 100 ? 21.469 -2.99 9.914 1 75.19 100 GLU B C 1
ATOM 1693 O O . GLU B 1 100 ? 22.453 -3.58 9.477 1 75.19 100 GLU B O 1
ATOM 1698 N N . ALA B 1 101 ? 20.266 -3.207 9.555 1 71 101 ALA B N 1
ATOM 1699 C CA . ALA B 1 101 ? 20.016 -4.301 8.625 1 71 101 ALA B CA 1
ATOM 1700 C C . ALA B 1 101 ? 20.203 -3.844 7.18 1 71 101 ALA B C 1
ATOM 1702 O O . ALA B 1 101 ? 20.422 -4.664 6.289 1 71 101 ALA B O 1
ATOM 1703 N N . GLY B 1 102 ? 20.031 -2.551 6.977 1 61.62 102 GLY B N 1
ATOM 1704 C CA . GLY B 1 102 ? 20.016 -2.045 5.613 1 61.62 102 GLY B CA 1
ATOM 1705 C C . GLY B 1 102 ? 21.422 -1.786 5.07 1 61.62 102 GLY B C 1
ATOM 1706 O O . GLY B 1 102 ? 22.391 -1.729 5.832 1 61.62 102 GLY B O 1
ATOM 1707 N N . ILE B 1 103 ? 21.422 -1.926 3.789 1 62.56 103 ILE B N 1
ATOM 1708 C CA . ILE B 1 103 ? 22.656 -1.638 3.062 1 62.56 103 ILE B CA 1
ATOM 1709 C C . ILE B 1 103 ? 22.875 -0.128 2.982 1 62.56 103 ILE B C 1
ATOM 1711 O O . ILE B 1 103 ? 23.969 0.335 2.662 1 62.56 103 ILE B O 1
ATOM 1715 N N . ARG B 1 104 ? 21.844 0.52 3.453 1 62.53 104 ARG B N 1
ATOM 1716 C CA . ARG B 1 104 ? 21.969 1.971 3.377 1 62.53 104 ARG B CA 1
ATOM 1717 C C . ARG B 1 104 ? 22.719 2.518 4.586 1 62.53 104 ARG B C 1
ATOM 1719 O O . ARG B 1 104 ? 22.578 2.004 5.695 1 62.53 104 ARG B O 1
ATOM 1726 N N . ASP B 1 105 ? 23.484 3.506 4.195 1 67.06 105 ASP B N 1
ATOM 1727 C CA . ASP B 1 105 ? 24.125 4.227 5.293 1 67.06 105 ASP B CA 1
ATOM 1728 C C . ASP B 1 105 ? 23.094 4.777 6.27 1 67.06 105 ASP B C 1
ATOM 1730 O O . ASP B 1 105 ? 22.172 5.488 5.867 1 67.06 105 ASP B O 1
ATOM 1734 N N . PRO B 1 106 ? 23.172 4.441 7.531 1 66.69 106 PRO B N 1
ATOM 1735 C CA . PRO B 1 106 ? 22.203 4.879 8.539 1 66.69 106 PRO B CA 1
ATOM 1736 C C . PRO B 1 106 ? 21.984 6.391 8.539 1 66.69 106 PRO B C 1
ATOM 1738 O O . PRO B 1 106 ? 20.906 6.863 8.906 1 66.69 106 PRO B O 1
ATOM 1741 N N . GLU B 1 107 ? 22.922 7.074 8.148 1 69.25 107 GLU B N 1
ATOM 1742 C CA . GLU B 1 107 ? 22.844 8.531 8.203 1 69.25 107 GLU B CA 1
ATOM 1743 C C . GLU B 1 107 ? 22.234 9.102 6.93 1 69.25 107 GLU B C 1
ATOM 1745 O O . GLU B 1 107 ? 21.969 10.305 6.844 1 69.25 107 GLU B O 1
ATOM 1750 N N . SER B 1 108 ? 21.953 8.25 6.062 1 68.06 108 SER B N 1
ATOM 1751 C CA . SER B 1 108 ? 21.625 8.734 4.723 1 68.06 108 SER B CA 1
ATOM 1752 C C . SER B 1 108 ? 20.125 8.984 4.582 1 68.06 108 SER B C 1
ATOM 1754 O O . SER B 1 108 ? 19.688 9.594 3.607 1 68.06 108 SER B O 1
ATOM 1756 N N . GLN B 1 109 ? 19.422 8.57 5.598 1 70.31 109 GLN B N 1
ATOM 1757 C CA . GLN B 1 109 ? 17.984 8.789 5.488 1 70.31 109 GLN B CA 1
ATOM 1758 C C . GLN B 1 109 ? 17.312 8.797 6.863 1 70.31 109 GLN B C 1
ATOM 1760 O O . GLN B 1 109 ? 17.922 8.352 7.848 1 70.31 109 GLN B O 1
ATOM 1765 N N . SER B 1 110 ? 16.141 9.422 6.801 1 75.81 110 SER B N 1
ATOM 1766 C CA . SER B 1 110 ? 15.344 9.305 8.016 1 75.81 110 SER B CA 1
ATOM 1767 C C . SER B 1 110 ? 14.719 7.918 8.148 1 75.81 110 SER B C 1
ATOM 1769 O O . SER B 1 110 ? 14.258 7.344 7.156 1 75.81 110 SER B O 1
ATOM 1771 N N . TRP B 1 111 ? 14.836 7.379 9.359 1 83.56 111 TRP B N 1
ATOM 1772 C CA . TRP B 1 111 ? 14.289 6.055 9.633 1 83.56 111 TRP B CA 1
ATOM 1773 C C . TRP B 1 111 ? 12.984 6.16 10.414 1 83.56 111 TRP B C 1
ATOM 1775 O O . TRP B 1 111 ? 12.273 5.164 10.586 1 83.56 111 TRP B O 1
ATOM 1785 N N . ASP B 1 112 ? 12.664 7.324 10.758 1 90.31 112 ASP B N 1
ATOM 1786 C CA . ASP B 1 112 ? 11.461 7.508 11.57 1 90.31 112 ASP B CA 1
ATOM 1787 C C . ASP B 1 112 ? 10.227 7.66 10.695 1 90.31 112 ASP B C 1
ATOM 1789 O O . ASP B 1 112 ? 10.336 7.832 9.477 1 90.31 112 ASP B O 1
ATOM 1793 N N . GLY B 1 113 ? 9.078 7.469 11.258 1 93.94 113 GLY B N 1
ATOM 1794 C CA . GLY B 1 113 ? 7.805 7.664 10.578 1 93.94 113 GLY B CA 1
ATOM 1795 C C . GLY B 1 113 ? 6.613 7.277 11.43 1 93.94 113 GLY B C 1
ATOM 1796 O O . GLY B 1 113 ? 6.723 7.184 12.656 1 93.94 113 GLY B O 1
ATOM 1797 N N . TYR B 1 114 ? 5.496 7.254 10.781 1 96.94 114 TYR B N 1
ATOM 1798 C CA . TYR B 1 114 ? 4.258 6.941 11.484 1 96.94 114 TYR B CA 1
ATOM 1799 C C . TYR B 1 114 ? 3.744 5.559 11.094 1 96.94 114 TYR B C 1
ATOM 1801 O O . TYR B 1 114 ? 3.916 5.125 9.953 1 96.94 114 TYR B O 1
ATOM 1809 N N . ARG B 1 115 ? 3.166 4.957 12.062 1 97.81 115 ARG B N 1
ATOM 1810 C CA . ARG B 1 115 ? 2.318 3.787 11.859 1 97.81 115 ARG B CA 1
ATOM 1811 C C . ARG B 1 115 ? 0.915 4.023 12.406 1 97.81 115 ARG B C 1
ATOM 1813 O O . ARG B 1 115 ? 0.685 4.984 13.141 1 97.81 115 ARG B O 1
ATOM 1820 N N . PHE B 1 116 ? 0.013 3.152 11.977 1 98.69 116 PHE B N 1
ATOM 1821 C CA . PHE B 1 116 ? -1.366 3.318 12.422 1 98.69 116 PHE B CA 1
ATOM 1822 C C . PHE B 1 116 ? -1.71 2.305 13.508 1 98.69 116 PHE B C 1
ATOM 1824 O O . PHE B 1 116 ? -1.459 1.108 13.352 1 98.69 116 PHE B O 1
ATOM 1831 N N . GLU B 1 117 ? -2.301 2.783 14.586 1 98.69 117 GLU B N 1
ATOM 1832 C CA . GLU B 1 117 ? -2.686 1.98 15.75 1 98.69 117 GLU B CA 1
ATOM 1833 C C . GLU B 1 117 ? -4.191 2.037 15.984 1 98.69 117 GLU B C 1
ATOM 1835 O O . GLU B 1 117 ? -4.785 3.117 15.984 1 98.69 117 GLU B O 1
ATOM 1840 N N . PRO B 1 118 ? -4.812 0.836 16.109 1 98.44 118 PRO B N 1
ATOM 1841 C CA . PRO B 1 118 ? -6.234 0.891 16.453 1 98.44 118 PRO B CA 1
ATOM 1842 C C . PRO B 1 118 ? -6.516 1.746 17.688 1 98.44 118 PRO B C 1
ATOM 1844 O O . PRO B 1 118 ? -5.746 1.712 18.656 1 98.44 118 PRO B O 1
ATOM 1847 N N . VAL B 1 119 ? -7.617 2.523 17.469 1 96.19 119 VAL B N 1
ATOM 1848 C CA . VAL B 1 119 ? -8.055 3.35 18.594 1 96.19 119 VAL B CA 1
ATOM 1849 C C . VAL B 1 119 ? -8.914 2.52 19.547 1 96.19 119 VAL B C 1
ATOM 1851 O O . VAL B 1 119 ? -9.758 1.737 19.094 1 96.19 119 VAL B O 1
ATOM 1854 N N . GLU B 1 120 ? -8.562 2.15 20.734 1 78.69 120 GLU B N 1
ATOM 1855 C CA . GLU B 1 120 ? -9.383 1.45 21.719 1 78.69 120 GLU B CA 1
ATOM 1856 C C . GLU B 1 120 ? -10.688 2.189 21.984 1 78.69 120 GLU B C 1
ATOM 1858 O O . GLU B 1 120 ? -10.758 3.412 21.828 1 78.69 120 GLU B O 1
#

Secondary structure (DSSP, 8-state):
---EEEE-TTS-EESS--SS-TTSPPP-EEEEGGGS-EEEEEEEEESS--TTB-SSEEEEEEEEEETTEEEEEEEEBS-S---TT-EEEEEEES-SB-TTTSSS-GGGS---EEEEEE--/---EEEE-TTS-EESS--SS-TTSPPP-EEEEGGGS-EEEEEEEEESS--TTS-SSEEEEEEEEEETTEEEEEEEEBS-S---TT-EEEEEEES-SS-TTTSSS-GGGS---EEEEEE--

Foldseek 3Di:
DFQKWFAQPVGAIEPPHDCADPVGGGTDDIDGQLVFKWFFQDKDWDQDDPWFADGGWIKTWIWTQDPNYTYIDIFTAPDPPDDGGFIKHWDKDQARGHLVRDPDDSVPDRRIDIHIYGDD/DFQKWFAQPVGAIEPPHDCADPVGGGTDDIDGQLVFKWFFQDKDWDQDDPWFADGGWIKTWIWTQDPNYTYIDIFTAPDPPDDGGFIKHWDKDQARGHLVRDPDDSVPDRRIDIHIYGDD

pLDDT: mean 91.64, std 9.32, range [61.62, 98.88]

InterPro domains:
  IPR002878 ChsH2, C-terminal OB-fold domain [PF01796] (31-92)
  IPR012340 Nucleic acid-binding, OB-fold [SSF50249] (26-94)

Nearest PDB structures (foldseek):
  7pyt-assembly1_A  TM=8.144E-01  e=1.427E-04  Geobacter metallireducens GS-15
  3irb-assembly2_B  TM=6.673E-01  e=2.170E-03  Saccharolobus solfataricus
  1pfs-assembly1_B  TM=3.823E-01  e=7.682E-01  Pseudomonas phage Pf3
  8otz-assembly1_X  TM=2.121E-01  e=4.236E+00  Bos taurus
  7pyt-assembly1_A  TM=8.154E-01  e=1.427E-04  Geobacter metallireducens GS-15

Organism: Natronomonas pharaonis (strain ATCC 35678 / DSM 2160 / CIP 103997 / JCM 8858 / NBRC 14720 / NCIMB 2260 / Gabara) (NCBI:txid348780)

Radius of gyration: 18.19 Å; Cα contacts (8 Å, |Δi|>4): 554; chains: 2; bounding box: 39×54×42 Å

Solvent-accessible surface area (backbone atoms only — not comparable to full-atom values): 13416 Å² total; per-residue (Å²): 140,73,47,55,24,27,28,33,87,89,63,52,49,40,34,54,41,45,77,56,40,99,84,66,43,57,59,76,46,73,44,57,49,54,80,40,58,27,31,30,68,41,70,46,61,33,59,65,52,62,76,35,40,58,72,68,32,31,38,31,41,29,38,29,76,55,96,88,32,73,32,49,41,77,44,41,41,75,56,80,87,71,54,70,65,39,48,25,30,55,41,82,36,76,60,64,42,41,53,84,59,37,92,52,61,63,84,74,53,86,43,48,46,64,30,35,34,76,58,129,139,76,46,53,25,25,26,34,87,89,63,51,50,40,35,54,42,45,78,57,40,99,84,67,42,58,57,76,46,72,43,59,49,55,80,40,58,27,30,28,69,41,70,44,61,33,60,65,52,62,76,34,39,58,72,67,32,31,39,30,40,30,37,30,74,54,97,88,32,74,33,49,42,78,42,41,40,76,57,81,90,72,53,70,64,40,49,25,29,53,41,84,38,78,58,62,41,40,54,83,60,37,92,52,61,62,85,74,51,84,42,49,47,65,31,35,35,76,59,130